Protein AF-A0A661B0S5-F1 (afdb_monomer)

Sequence (336 aa):
MRTTICVLIIAVATACLADTTFVSGAVSGVWDTSGSPYILIDNTTIPDGETLVIGPGVDIIFECAFCDFSAIGPLIINGDSVFSVSIRGSGYTAHHELNGYVEGDYCIFENLWMYFGGEIKNSLFRNMIFIQSLGGIIKESQVINDSSHSITLASGRFVNCLINLKSESSLICGSEVGGNIYLVNSTIIIPSGTTSGAMYMGGFFYTAYYFNSIFIGEAETDLEEVGFYYSLVYGTPVSLSAIFVDTIQGLPSFLEPDSSDYRLSDSSIAIGAGTTSCFMEIMRPGGSASAPSIDILGNPRPNPPGSMPDLGCYENPRAYPAAIGETPASRPSSIT

Solvent-accessible surface area (backbone atoms only — not comparable to full-atom values): 16404 Å² total; per-residue (Å²): 137,86,85,83,82,82,81,82,81,79,81,79,78,79,78,75,74,50,38,74,32,79,40,57,44,78,52,62,52,76,49,41,51,65,44,21,45,32,32,31,60,40,48,29,31,22,46,72,94,38,44,32,37,35,35,47,53,22,41,35,36,42,74,36,73,63,34,42,41,35,18,70,9,48,32,40,37,43,25,40,100,87,32,42,22,35,42,34,35,84,34,87,89,39,60,30,35,43,36,37,34,40,33,33,30,20,32,36,40,30,20,29,36,35,38,29,40,29,49,35,29,60,24,39,36,34,45,38,47,32,39,29,32,68,80,14,38,43,27,32,23,36,40,40,31,72,41,70,61,49,30,33,44,23,18,29,37,36,32,18,19,42,37,39,43,74,34,53,27,32,46,31,38,36,39,102,89,35,46,48,33,38,35,34,26,15,28,40,40,37,51,68,72,23,50,83,65,25,22,48,29,24,46,106,80,20,40,33,38,32,32,20,14,31,39,36,35,56,22,53,30,44,34,33,48,28,38,35,33,32,19,34,39,27,56,61,74,57,54,95,54,56,43,78,39,78,54,46,80,49,75,49,50,48,66,40,60,95,77,71,36,72,45,64,29,68,61,9,70,31,37,30,57,19,53,67,58,49,73,42,49,91,90,33,73,93,34,69,54,62,60,61,63,42,27,42,85,66,47,59,44,31,26,40,81,88,43,38,27,34,32,15,20,48,62,49,80,46,52,50,47,47,62,96,82,68,75,78,76,81,73,81,77,81,83,130

Structure (mmCIF, N/CA/C/O backbone):
data_AF-A0A661B0S5-F1
#
_entry.id   AF-A0A661B0S5-F1
#
loop_
_atom_site.group_PDB
_atom_site.id
_atom_site.type_symbol
_atom_site.label_atom_id
_atom_site.label_alt_id
_atom_site.label_comp_id
_atom_site.label_asym_id
_atom_site.label_entity_id
_atom_site.label_seq_id
_atom_site.pdbx_PDB_ins_code
_atom_site.Cartn_x
_atom_site.Cartn_y
_atom_site.Cartn_z
_atom_site.occupancy
_atom_site.B_iso_or_equiv
_atom_site.auth_seq_id
_atom_site.auth_comp_id
_atom_site.auth_asym_id
_atom_site.auth_atom_id
_atom_site.pdbx_PDB_model_num
ATOM 1 N N . MET A 1 1 ? -52.013 -47.270 -5.348 1.00 42.44 1 MET A N 1
ATOM 2 C CA . MET A 1 1 ? -51.598 -45.851 -5.337 1.00 42.44 1 MET A CA 1
ATOM 3 C C . MET A 1 1 ? -50.614 -45.674 -4.194 1.00 42.44 1 MET A C 1
ATOM 5 O O . MET A 1 1 ? -50.988 -45.949 -3.064 1.00 42.44 1 MET A O 1
ATOM 9 N N . ARG A 1 2 ? -49.348 -45.352 -4.480 1.00 39.22 2 ARG A N 1
ATOM 10 C CA . ARG A 1 2 ? -48.348 -45.013 -3.456 1.00 39.22 2 ARG A CA 1
ATOM 11 C C . ARG A 1 2 ? -48.293 -43.491 -3.368 1.00 39.22 2 ARG A C 1
ATOM 13 O O . ARG A 1 2 ? -47.964 -42.847 -4.356 1.00 39.22 2 ARG A O 1
ATOM 20 N N . THR A 1 3 ? -48.677 -42.946 -2.223 1.00 43.19 3 THR A N 1
ATOM 21 C CA . THR A 1 3 ? -48.682 -41.507 -1.954 1.00 43.19 3 THR A CA 1
ATOM 22 C C . THR A 1 3 ? -47.300 -41.121 -1.435 1.00 43.19 3 THR A C 1
ATOM 24 O O . THR A 1 3 ? -46.924 -41.505 -0.330 1.00 43.19 3 THR A O 1
ATOM 27 N N . THR A 1 4 ? -46.516 -40.421 -2.249 1.00 49.31 4 THR A N 1
ATOM 28 C CA . THR A 1 4 ? -45.220 -39.869 -1.839 1.00 49.31 4 THR A CA 1
ATOM 29 C C . THR A 1 4 ? -45.470 -38.569 -1.080 1.00 49.31 4 THR A C 1
ATOM 31 O O . THR A 1 4 ? -46.027 -37.630 -1.643 1.00 49.31 4 THR A O 1
ATOM 34 N N . ILE A 1 5 ? -45.089 -38.517 0.197 1.00 50.84 5 ILE A N 1
ATOM 35 C CA . ILE A 1 5 ? -45.115 -37.293 1.006 1.00 50.84 5 ILE A CA 1
ATOM 36 C C . ILE A 1 5 ? -43.757 -36.609 0.838 1.00 50.84 5 ILE A C 1
ATOM 38 O O . ILE A 1 5 ? -42.738 -37.134 1.281 1.00 50.84 5 ILE A O 1
ATOM 42 N N . CYS A 1 6 ? -43.741 -35.451 0.181 1.00 44.19 6 CYS A N 1
ATOM 43 C CA . CYS A 1 6 ? -42.576 -34.573 0.136 1.00 44.19 6 CYS A CA 1
ATOM 44 C C . CYS A 1 6 ? -42.569 -33.697 1.393 1.00 44.19 6 CYS A C 1
ATOM 46 O O . CYS A 1 6 ? -43.453 -32.863 1.576 1.00 44.19 6 CYS A O 1
ATOM 48 N N . VAL A 1 7 ? -41.577 -33.895 2.261 1.00 47.22 7 VAL A N 1
ATOM 49 C CA . VAL A 1 7 ? -41.317 -33.017 3.408 1.00 47.22 7 VAL A CA 1
ATOM 50 C C . VAL A 1 7 ? -40.480 -31.841 2.914 1.00 47.22 7 VAL A C 1
ATOM 52 O O . VAL A 1 7 ? -39.341 -32.020 2.488 1.00 47.22 7 VAL A O 1
ATOM 55 N N . LEU A 1 8 ? -41.061 -30.643 2.943 1.00 47.59 8 LEU A N 1
ATOM 56 C CA . LEU A 1 8 ? -40.361 -29.396 2.656 1.00 47.59 8 LEU A CA 1
ATOM 57 C C . LEU A 1 8 ? -39.611 -28.961 3.925 1.00 47.59 8 LEU A C 1
ATOM 59 O O . LEU A 1 8 ? -40.237 -28.584 4.914 1.00 47.59 8 LEU A O 1
ATOM 63 N N . ILE A 1 9 ? -38.281 -29.042 3.912 1.00 52.53 9 ILE A N 1
ATOM 64 C CA . ILE A 1 9 ? -37.432 -28.507 4.983 1.00 52.53 9 ILE A CA 1
ATOM 65 C C . ILE A 1 9 ? -37.244 -27.014 4.703 1.00 52.53 9 ILE A C 1
ATOM 67 O O . ILE A 1 9 ? -36.514 -26.635 3.792 1.00 52.53 9 ILE A O 1
ATOM 71 N N . ILE A 1 10 ? -37.933 -26.167 5.466 1.00 53.06 10 ILE A N 1
ATOM 72 C CA . ILE A 1 10 ? -37.697 -24.721 5.465 1.00 53.06 10 ILE A CA 1
ATOM 73 C C . ILE A 1 10 ? -36.488 -24.471 6.369 1.00 53.06 10 ILE A C 1
ATOM 75 O O . ILE A 1 10 ? -36.592 -24.563 7.591 1.00 53.06 10 ILE A O 1
ATOM 79 N N . ALA A 1 11 ? -35.332 -24.191 5.767 1.00 52.38 11 ALA A N 1
ATOM 80 C CA . ALA A 1 11 ? -34.178 -23.670 6.486 1.00 52.38 11 ALA A CA 1
ATOM 81 C C . ALA A 1 11 ? -34.472 -22.213 6.868 1.00 52.38 11 ALA A C 1
ATOM 83 O O . ALA A 1 11 ? -34.449 -21.320 6.022 1.00 52.38 11 ALA A O 1
ATOM 84 N N . VAL A 1 12 ? -34.801 -21.974 8.136 1.00 48.38 12 VAL A N 1
ATOM 85 C CA . VAL A 1 12 ? -34.872 -20.617 8.684 1.00 48.38 12 VAL A CA 1
ATOM 86 C C . VAL A 1 12 ? -33.435 -20.175 8.936 1.00 48.38 12 VAL A C 1
ATOM 88 O O . VAL A 1 12 ? -32.829 -20.565 9.930 1.00 48.38 12 VAL A O 1
ATOM 91 N N . ALA A 1 13 ? -32.869 -19.403 8.009 1.00 51.12 13 ALA A N 1
ATOM 92 C CA . ALA A 1 13 ? -31.642 -18.668 8.269 1.00 51.12 13 ALA A CA 1
ATOM 93 C C . ALA A 1 13 ? -31.963 -17.601 9.324 1.00 51.12 13 ALA A C 1
ATOM 95 O O . ALA A 1 13 ? -32.651 -16.621 9.041 1.00 51.12 13 ALA A O 1
ATOM 96 N N . THR A 1 14 ? -31.520 -17.811 10.561 1.00 48.25 14 THR A N 1
ATOM 97 C CA . THR A 1 14 ? -31.471 -16.743 11.557 1.00 48.25 14 THR A CA 1
ATOM 98 C C . THR A 1 14 ? -30.454 -15.722 11.071 1.00 48.25 14 THR A C 1
ATOM 100 O O . THR A 1 14 ? -29.251 -15.953 11.170 1.00 48.25 14 THR A O 1
ATOM 103 N N . ALA A 1 15 ? -30.932 -14.611 10.516 1.00 50.03 15 ALA A N 1
ATOM 104 C CA . ALA A 1 15 ? -30.115 -13.418 10.388 1.00 50.03 15 ALA A CA 1
ATOM 105 C C . ALA A 1 15 ? -29.771 -12.962 11.813 1.00 50.03 15 ALA A C 1
ATOM 107 O O . ALA A 1 15 ? -30.623 -12.439 12.529 1.00 50.03 15 ALA A O 1
ATOM 108 N N . CYS A 1 16 ? -28.546 -13.253 12.249 1.00 49.50 16 CYS A N 1
ATOM 109 C CA . CYS A 1 16 ? -27.931 -12.554 13.365 1.00 49.50 16 CYS A CA 1
ATOM 110 C C . CYS A 1 16 ? -27.843 -11.086 12.936 1.00 49.50 16 CYS A C 1
ATOM 112 O O . CYS A 1 16 ? -27.155 -10.774 11.966 1.00 49.50 16 CYS A O 1
ATOM 114 N N . LEU A 1 17 ? -28.609 -10.205 13.578 1.00 52.78 17 LEU A N 1
ATOM 115 C CA . LEU A 1 17 ? -28.326 -8.780 13.493 1.00 52.78 17 LEU A CA 1
ATOM 116 C C . LEU A 1 17 ? -27.024 -8.592 14.269 1.00 52.78 17 LEU A C 1
ATOM 118 O O . LEU A 1 17 ? -26.995 -8.899 15.458 1.00 52.78 17 LEU A O 1
ATOM 122 N N . ALA A 1 18 ? -25.957 -8.195 13.581 1.00 58.03 18 ALA A N 1
ATOM 123 C CA . ALA A 1 18 ? -24.707 -7.846 14.235 1.00 58.03 18 ALA A CA 1
ATOM 124 C C . ALA A 1 18 ? -24.997 -6.718 15.245 1.00 58.03 18 ALA A C 1
ATOM 126 O O . ALA A 1 18 ? -25.688 -5.752 14.896 1.00 58.03 18 ALA A O 1
ATOM 127 N N . ASP A 1 19 ? -24.610 -6.904 16.510 1.00 72.12 19 ASP A N 1
ATOM 128 C CA . ASP A 1 19 ? -24.912 -5.935 17.563 1.00 72.12 19 ASP A CA 1
ATOM 129 C C . ASP A 1 19 ? -23.898 -4.795 17.491 1.00 72.12 19 ASP A C 1
ATOM 131 O O . ASP A 1 19 ? -22.699 -5.019 17.330 1.00 72.12 19 ASP A O 1
ATOM 135 N N . THR A 1 20 ? -24.378 -3.558 17.583 1.00 84.94 20 THR A N 1
ATOM 136 C CA . THR A 1 20 ? -23.496 -2.388 17.540 1.00 84.94 20 THR A CA 1
ATOM 137 C C . THR A 1 20 ? -22.816 -2.238 18.892 1.00 84.94 20 THR A C 1
ATOM 139 O O . THR A 1 20 ? -23.489 -2.030 19.903 1.00 84.94 20 THR A O 1
ATOM 142 N N . THR A 1 21 ? -21.485 -2.289 18.921 1.00 94.56 21 THR A N 1
ATOM 143 C CA . THR A 1 21 ? -20.724 -2.145 20.166 1.00 94.56 21 THR A CA 1
ATOM 144 C C . THR A 1 21 ? -20.125 -0.751 20.255 1.00 94.56 21 THR A C 1
ATOM 146 O O . THR A 1 21 ? -19.222 -0.419 19.498 1.00 94.56 21 THR A O 1
ATOM 149 N N . PHE A 1 22 ? -20.573 0.067 21.206 1.00 95.69 22 PHE A N 1
ATOM 150 C CA . PHE A 1 22 ? -19.919 1.345 21.504 1.00 95.69 22 PHE A CA 1
ATOM 151 C C . PHE A 1 22 ? -18.696 1.121 22.399 1.00 95.69 22 PHE A C 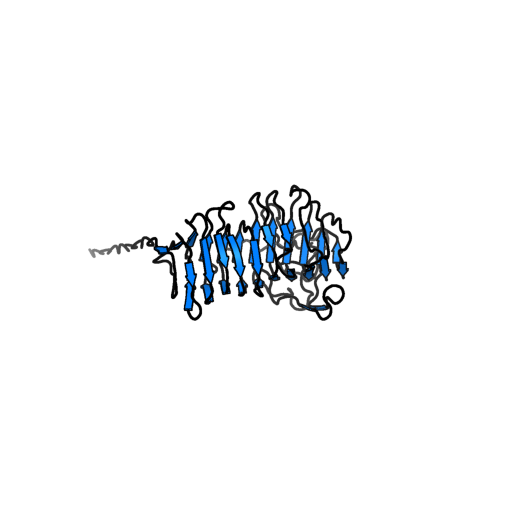1
ATOM 153 O O . PHE A 1 22 ? -18.792 0.440 23.421 1.00 95.69 22 PHE A O 1
ATOM 160 N N . VAL A 1 23 ? -17.557 1.698 22.022 1.00 96.69 23 VAL A N 1
ATOM 161 C CA . VAL A 1 23 ? -16.251 1.432 22.633 1.00 96.69 23 VAL A CA 1
ATOM 162 C C . VAL A 1 23 ? -15.577 2.730 23.074 1.00 96.69 23 VAL A C 1
ATOM 164 O O . VAL A 1 23 ? -15.541 3.723 22.344 1.00 96.69 23 VAL A O 1
ATOM 167 N N . SER A 1 24 ? -15.020 2.695 24.281 1.00 96.62 24 SER A N 1
ATOM 168 C CA . SER A 1 24 ? -14.080 3.677 24.816 1.00 96.62 24 SER A CA 1
ATOM 169 C C . SER A 1 24 ? -13.252 3.056 25.944 1.00 96.62 24 SER A C 1
ATOM 171 O O . SER A 1 24 ? -13.632 2.042 26.534 1.00 96.62 24 SER A O 1
ATOM 173 N N . GLY A 1 25 ? -12.121 3.677 26.274 1.00 97.88 25 GLY A N 1
ATOM 174 C CA . GLY A 1 25 ? -11.240 3.249 27.355 1.00 97.88 25 GLY A CA 1
ATOM 175 C C . GLY A 1 25 ? -10.372 2.039 27.004 1.00 97.88 25 GLY A C 1
ATOM 176 O O . GLY A 1 25 ? -9.990 1.827 25.855 1.00 97.88 25 GLY A O 1
ATOM 177 N N . ALA A 1 26 ? -9.996 1.271 28.027 1.00 98.31 26 ALA A N 1
ATOM 178 C CA . ALA A 1 26 ? -9.111 0.122 27.868 1.00 98.31 26 ALA A CA 1
ATOM 179 C C . ALA A 1 26 ? -9.843 -1.078 27.243 1.00 98.31 26 ALA A C 1
ATOM 181 O O . ALA A 1 26 ? -10.908 -1.467 27.725 1.00 98.31 26 ALA A O 1
ATOM 182 N N . VAL A 1 27 ? -9.246 -1.692 26.221 1.00 98.56 27 VAL A N 1
ATOM 183 C CA . VAL A 1 27 ? -9.789 -2.861 25.513 1.00 98.56 27 VAL A CA 1
ATOM 184 C C . VAL A 1 27 ? -8.726 -3.938 25.315 1.00 98.56 27 VAL A C 1
ATOM 186 O O . VAL A 1 27 ? -7.540 -3.642 25.182 1.00 98.56 27 VAL A O 1
ATOM 189 N N . SER A 1 28 ? -9.154 -5.197 25.281 1.00 98.62 28 SER A N 1
ATOM 190 C CA . SER A 1 28 ? -8.326 -6.349 24.915 1.00 98.62 28 SER A CA 1
ATOM 191 C C . SER A 1 28 ? -9.211 -7.537 24.525 1.00 98.62 28 SER A C 1
ATOM 193 O O . SER A 1 28 ? -10.441 -7.460 24.594 1.00 98.62 28 SER A O 1
ATOM 195 N N . GLY A 1 29 ? -8.600 -8.639 24.095 1.00 98.06 29 GLY A N 1
ATOM 196 C CA . GLY A 1 29 ? -9.301 -9.871 23.745 1.00 98.06 29 GLY A CA 1
ATOM 197 C C . GLY A 1 29 ? -9.561 -9.998 22.248 1.00 98.06 29 GLY A C 1
ATOM 198 O O . GLY A 1 29 ? -8.661 -9.777 21.442 1.00 98.06 29 GLY A O 1
ATOM 199 N N . VAL A 1 30 ? -10.770 -10.424 21.879 1.00 98.38 30 VAL A N 1
ATOM 200 C CA . VAL A 1 30 ? -11.145 -10.700 20.487 1.00 98.38 30 VAL A CA 1
ATOM 201 C C . VAL A 1 30 ? -12.349 -9.858 20.100 1.00 98.38 30 VAL A C 1
ATOM 203 O O . VAL A 1 30 ? -13.352 -9.851 20.813 1.00 98.38 30 VAL A O 1
ATOM 206 N N . TRP A 1 31 ? -12.246 -9.182 18.962 1.00 98.31 31 TRP A N 1
ATOM 207 C CA . TRP A 1 31 ? -13.364 -8.544 18.280 1.00 98.31 31 TRP A CA 1
ATOM 208 C C . TRP A 1 31 ? -13.749 -9.367 17.056 1.00 98.31 31 TRP A C 1
ATOM 210 O O . TRP A 1 31 ? -12.900 -9.708 16.231 1.00 98.31 31 TRP A O 1
ATOM 220 N N . ASP A 1 32 ? -15.030 -9.701 16.953 1.00 96.88 32 ASP A N 1
ATOM 221 C CA . ASP A 1 32 ? -15.585 -10.520 15.881 1.00 96.88 32 ASP A CA 1
ATOM 222 C C . ASP A 1 32 ? -16.885 -9.910 15.339 1.00 96.88 32 ASP A C 1
ATOM 224 O O . ASP A 1 32 ? -17.362 -8.867 15.790 1.00 96.88 32 ASP A O 1
ATOM 228 N N . THR A 1 33 ? -17.473 -10.554 14.334 1.00 96.00 33 THR A N 1
ATOM 229 C CA . THR A 1 33 ? -18.672 -10.042 13.662 1.00 96.00 33 THR A CA 1
ATOM 230 C C . THR A 1 33 ? -19.903 -9.961 14.567 1.00 96.00 33 THR A C 1
ATOM 232 O O . THR A 1 33 ? -20.887 -9.350 14.168 1.00 96.00 33 THR A O 1
ATOM 235 N N . SER A 1 34 ? -19.906 -10.582 15.755 1.00 94.62 34 SER A N 1
ATOM 236 C CA . SER A 1 34 ? -21.055 -10.512 16.667 1.00 94.62 34 SER A CA 1
ATOM 237 C C . SER A 1 34 ? -21.210 -9.138 17.319 1.00 94.62 34 SER A C 1
ATOM 239 O O . SER A 1 34 ? -22.342 -8.728 17.569 1.00 94.62 34 SER A O 1
ATOM 241 N N . GLY A 1 35 ? -20.097 -8.427 17.539 1.00 94.19 35 GLY A N 1
ATOM 242 C CA . GLY A 1 35 ? -20.072 -7.068 18.088 1.00 94.19 35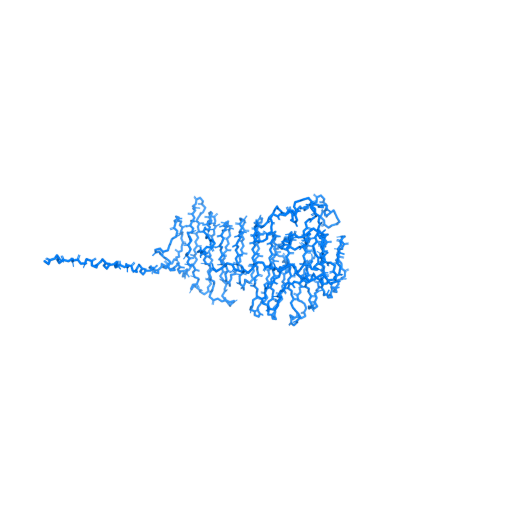 GLY A CA 1
ATOM 243 C C . GLY A 1 35 ? -19.827 -5.976 17.045 1.00 94.19 35 GLY A C 1
ATOM 244 O O . GLY A 1 35 ? -19.643 -4.817 17.414 1.00 94.19 35 GLY A O 1
ATOM 245 N N . SER A 1 36 ? -19.773 -6.342 15.763 1.00 95.44 36 SER A N 1
ATOM 246 C CA . SER A 1 36 ? -19.536 -5.402 14.673 1.00 95.44 36 SER A CA 1
ATOM 247 C C . SER A 1 36 ? -20.842 -4.699 14.250 1.00 95.44 36 SER A C 1
ATOM 249 O O . SER A 1 36 ? -21.876 -5.353 14.159 1.00 95.44 36 SER A O 1
ATOM 251 N N . PRO A 1 37 ? -20.830 -3.394 13.932 1.00 96.56 37 PRO A N 1
ATOM 252 C CA . PRO A 1 37 ? -19.674 -2.508 13.975 1.00 96.56 37 PRO A CA 1
ATOM 253 C C . PRO A 1 37 ? -19.275 -2.132 15.408 1.00 96.56 37 PRO A C 1
ATOM 255 O O . PRO A 1 37 ? -20.125 -1.905 16.272 1.00 96.56 37 PRO A O 1
ATOM 258 N N . TYR A 1 38 ? -17.964 -2.013 15.627 1.00 97.31 38 TYR A N 1
ATOM 259 C CA . TYR A 1 38 ? -17.401 -1.419 16.837 1.00 97.31 38 TYR A CA 1
ATOM 260 C C . TYR A 1 38 ? -17.266 0.090 16.622 1.00 97.31 38 TYR A C 1
ATOM 262 O O . TYR A 1 38 ? -16.487 0.547 15.787 1.00 97.31 38 TYR A O 1
ATOM 270 N N . ILE A 1 39 ? -18.041 0.868 17.365 1.00 95.81 39 ILE A N 1
ATOM 271 C CA . ILE A 1 39 ? -18.126 2.320 17.246 1.00 95.81 39 ILE A CA 1
ATOM 272 C C . ILE A 1 39 ? -17.264 2.965 18.330 1.00 95.81 39 ILE A C 1
ATOM 274 O O . ILE A 1 39 ? -17.626 2.940 19.508 1.00 95.81 39 ILE A O 1
ATOM 278 N N . LEU A 1 40 ? -16.133 3.559 17.950 1.00 96.12 40 LEU A N 1
ATOM 279 C CA . LEU A 1 40 ? -15.282 4.306 18.875 1.00 96.12 40 LEU A CA 1
ATOM 280 C C . LEU A 1 40 ? -15.909 5.677 19.153 1.00 96.12 40 LEU A C 1
ATOM 282 O O . LEU A 1 40 ? -16.014 6.518 18.256 1.00 96.12 40 LEU A O 1
ATOM 286 N N . ILE A 1 41 ? -16.326 5.898 20.399 1.00 94.50 41 ILE A N 1
ATOM 287 C CA . ILE A 1 41 ? -16.990 7.139 20.841 1.00 94.50 41 ILE A CA 1
ATOM 288 C C . ILE A 1 41 ? -16.077 8.055 21.664 1.00 94.50 41 ILE A C 1
ATOM 290 O O . ILE A 1 41 ? -16.415 9.216 21.886 1.00 94.50 41 ILE A O 1
ATOM 294 N N . ASP A 1 42 ? -14.930 7.544 22.106 1.00 94.75 42 ASP A N 1
ATOM 295 C CA . ASP A 1 42 ? -13.877 8.267 22.821 1.00 94.75 42 ASP A CA 1
ATOM 296 C C . ASP A 1 42 ? -12.554 7.489 22.664 1.00 94.75 42 ASP A C 1
ATOM 298 O O . ASP A 1 42 ? -12.519 6.413 22.056 1.00 94.75 42 ASP A O 1
ATOM 302 N N . ASN A 1 43 ? -11.471 8.015 23.231 1.00 96.31 43 ASN A N 1
ATOM 303 C CA . ASN A 1 43 ? -10.154 7.390 23.232 1.00 96.31 43 ASN A CA 1
ATOM 304 C C . ASN A 1 43 ? -10.230 5.925 23.659 1.00 96.31 43 ASN A C 1
ATOM 306 O O . ASN A 1 43 ? -10.814 5.585 24.691 1.00 96.31 43 ASN A O 1
ATOM 310 N N . THR A 1 44 ? -9.604 5.068 22.862 1.00 98.00 44 THR A N 1
ATOM 311 C CA . THR A 1 44 ? -9.565 3.624 23.060 1.00 98.00 44 THR A CA 1
ATOM 312 C C . THR A 1 44 ? -8.113 3.180 23.108 1.00 98.00 44 THR A C 1
ATOM 314 O O . THR A 1 44 ? -7.289 3.601 22.302 1.00 98.00 44 THR A O 1
ATOM 317 N N . THR A 1 45 ? -7.758 2.345 24.077 1.00 98.56 45 THR A N 1
ATOM 318 C CA . THR A 1 45 ? -6.367 1.937 24.282 1.00 98.56 45 THR A CA 1
ATOM 319 C C . THR A 1 45 ? -6.286 0.444 24.519 1.00 98.56 45 THR A C 1
ATOM 321 O O . THR A 1 45 ? -7.019 -0.091 25.343 1.00 98.56 45 THR A O 1
ATOM 324 N N . ILE A 1 46 ? -5.357 -0.217 23.839 1.00 98.69 46 ILE A N 1
ATOM 325 C CA . ILE A 1 46 ? -4.904 -1.564 24.174 1.00 98.69 46 ILE A CA 1
ATOM 326 C C . ILE A 1 46 ? -3.723 -1.374 25.127 1.00 98.69 46 ILE A C 1
ATOM 328 O O . ILE A 1 46 ? -2.686 -0.872 24.683 1.00 98.69 46 ILE A O 1
ATOM 332 N N . PRO A 1 47 ? -3.867 -1.667 26.432 1.00 98.56 47 PRO A N 1
ATOM 333 C CA . PRO A 1 47 ? -2.805 -1.421 27.404 1.00 98.56 47 PRO A CA 1
ATOM 334 C C . PRO A 1 47 ? -1.545 -2.247 27.127 1.00 98.56 47 PRO A C 1
ATOM 336 O O . PRO A 1 47 ? -1.598 -3.283 26.468 1.00 98.56 47 PRO A O 1
ATOM 339 N N . ASP A 1 48 ? -0.412 -1.818 27.685 1.00 97.94 48 ASP A N 1
ATOM 340 C CA . ASP A 1 48 ? 0.811 -2.628 27.673 1.00 97.94 48 ASP A CA 1
ATOM 341 C C . ASP A 1 48 ? 0.567 -4.005 28.321 1.00 97.94 48 ASP A C 1
ATOM 343 O O . ASP A 1 48 ? -0.127 -4.116 29.334 1.00 97.94 48 ASP A O 1
ATOM 347 N N . GLY A 1 49 ? 1.129 -5.055 27.725 1.00 97.12 49 GLY A N 1
ATOM 348 C CA . GLY A 1 49 ? 0.922 -6.448 28.132 1.00 97.12 49 GLY A CA 1
ATOM 349 C C . GLY A 1 49 ? -0.419 -7.071 27.720 1.00 97.12 49 GLY A C 1
ATOM 350 O O . GLY A 1 49 ? -0.567 -8.288 27.835 1.00 97.12 49 GLY A O 1
ATOM 351 N N . GLU A 1 50 ? -1.365 -6.285 27.206 1.00 98.62 50 GLU A N 1
ATOM 352 C CA . GLU A 1 50 ? -2.627 -6.775 26.650 1.00 98.62 50 GLU A CA 1
ATOM 353 C C . GLU A 1 50 ? -2.538 -6.923 25.128 1.00 98.62 50 GLU A C 1
ATOM 355 O O . GLU A 1 50 ? -1.655 -6.377 24.471 1.00 98.62 50 GLU A O 1
ATOM 360 N N . THR A 1 51 ? -3.452 -7.686 24.537 1.00 98.62 51 THR A N 1
ATOM 361 C CA . THR A 1 51 ? -3.540 -7.850 23.080 1.00 98.62 51 THR A CA 1
ATOM 362 C C . THR A 1 51 ? -4.989 -7.769 22.647 1.00 98.62 51 THR A C 1
ATOM 364 O O . THR A 1 51 ? -5.868 -8.324 23.310 1.00 98.62 51 THR A O 1
ATOM 367 N N . LEU A 1 52 ? -5.227 -7.111 21.516 1.00 98.88 52 LEU A N 1
ATOM 368 C CA . LEU A 1 52 ? -6.508 -7.142 20.829 1.00 98.88 52 LEU A CA 1
ATOM 369 C C . LEU A 1 52 ? -6.341 -7.816 19.469 1.00 98.88 52 LEU A C 1
ATOM 371 O O . LEU A 1 52 ? -5.498 -7.421 18.665 1.00 98.88 52 LEU A O 1
ATOM 375 N N . VAL A 1 53 ? -7.166 -8.827 19.218 1.00 98.81 53 VAL A N 1
ATOM 376 C CA . VAL A 1 53 ? -7.237 -9.542 17.945 1.00 98.81 53 VAL A CA 1
ATOM 377 C C . VAL A 1 53 ? -8.565 -9.226 17.275 1.00 98.81 53 VAL A C 1
ATOM 379 O O . VAL A 1 53 ? -9.619 -9.446 17.867 1.00 98.81 53 VAL A O 1
ATOM 382 N N . ILE A 1 54 ? -8.531 -8.749 16.037 1.00 98.75 54 ILE A N 1
ATOM 383 C CA . ILE A 1 54 ? -9.733 -8.465 15.249 1.00 98.75 54 ILE A CA 1
ATOM 384 C C . ILE A 1 54 ? -9.861 -9.518 14.148 1.00 98.75 54 ILE A C 1
ATOM 386 O O . ILE A 1 54 ? -8.906 -9.759 13.409 1.00 98.75 54 ILE A O 1
ATOM 390 N N . GLY A 1 55 ? -11.020 -10.173 14.075 1.00 98.25 55 GLY A N 1
ATOM 391 C CA . GLY A 1 55 ? -11.310 -11.220 13.093 1.00 98.25 55 GLY A CA 1
ATOM 392 C C . GLY A 1 55 ? -11.885 -10.699 11.767 1.00 98.25 55 GLY A C 1
ATOM 393 O O . GLY A 1 55 ? -12.283 -9.537 11.692 1.00 98.25 55 GLY A O 1
ATOM 394 N N . PRO A 1 56 ? -11.981 -11.561 10.735 1.00 98.19 56 PRO A N 1
ATOM 395 C CA . PRO A 1 56 ? -12.426 -11.172 9.398 1.00 98.19 56 PRO A CA 1
ATOM 396 C C . PRO A 1 56 ? -13.831 -10.565 9.381 1.00 98.19 56 PRO A C 1
ATOM 398 O O . PRO A 1 56 ? -14.718 -11.004 10.115 1.00 98.19 56 PRO A O 1
ATOM 401 N N . GLY A 1 57 ? -14.048 -9.582 8.503 1.00 97.25 57 GLY A N 1
ATOM 402 C CA . GLY A 1 57 ? -15.360 -8.959 8.289 1.00 97.25 57 GLY A CA 1
ATOM 403 C C . GLY A 1 57 ? -15.816 -8.000 9.391 1.00 97.25 57 GLY A C 1
ATOM 404 O O . GLY A 1 57 ? -16.977 -7.599 9.393 1.00 97.25 57 GLY A O 1
ATOM 405 N N . VAL A 1 58 ? -14.939 -7.642 10.331 1.00 98.25 58 VAL A N 1
ATOM 406 C CA . VAL A 1 58 ? -15.232 -6.641 11.362 1.00 98.25 58 VAL A CA 1
ATOM 407 C C . VAL A 1 58 ? -15.073 -5.225 10.801 1.00 98.25 58 VAL A C 1
ATOM 409 O O . VAL A 1 58 ? -14.037 -4.883 10.234 1.00 98.25 58 VAL A O 1
ATOM 412 N N . ASP A 1 59 ? -16.078 -4.382 11.023 1.00 97.81 59 ASP A N 1
ATOM 413 C CA . ASP A 1 59 ? -15.999 -2.929 10.858 1.00 97.81 59 ASP A CA 1
ATOM 414 C C . ASP A 1 59 ? -15.746 -2.226 12.207 1.00 97.81 59 ASP A C 1
ATOM 416 O O . ASP A 1 59 ? -16.408 -2.514 13.212 1.00 97.81 59 ASP A O 1
ATOM 420 N N . ILE A 1 60 ? -14.810 -1.273 12.205 1.00 97.62 60 ILE A N 1
ATOM 421 C CA . ILE A 1 60 ? -14.513 -0.326 13.285 1.00 97.62 60 ILE A CA 1
ATOM 422 C C . ILE A 1 60 ? -14.689 1.088 12.736 1.00 97.62 60 ILE A C 1
ATOM 424 O O . ILE A 1 60 ? -14.103 1.446 11.711 1.00 97.62 60 ILE A O 1
ATOM 428 N N . ILE A 1 61 ? -15.490 1.898 13.420 1.00 95.56 61 ILE A N 1
ATOM 429 C CA . ILE A 1 61 ? -15.883 3.229 12.953 1.00 95.56 61 ILE A CA 1
ATOM 430 C C . ILE A 1 61 ? -15.629 4.242 14.063 1.00 95.56 61 ILE A C 1
ATOM 432 O O . ILE A 1 61 ? -16.095 4.068 15.186 1.00 95.56 61 ILE A O 1
ATOM 436 N N . PHE A 1 62 ? -14.917 5.319 13.748 1.00 95.50 62 PHE A N 1
ATOM 437 C CA . PHE A 1 62 ? -14.765 6.448 14.659 1.00 95.50 62 PHE A CA 1
ATOM 438 C C . PHE A 1 62 ? -15.986 7.376 14.549 1.00 95.50 62 PHE A C 1
ATOM 440 O O . PHE A 1 62 ? -16.187 8.025 13.522 1.00 95.50 62 PHE A O 1
ATOM 447 N N . GLU A 1 63 ? -16.776 7.486 15.620 1.00 92.00 63 GLU A N 1
ATOM 448 C CA . GLU A 1 63 ? -17.885 8.456 15.744 1.00 92.00 63 GLU A CA 1
ATOM 449 C C . GLU A 1 63 ? -17.590 9.582 16.755 1.00 92.00 63 GLU A C 1
ATOM 451 O O . GLU A 1 63 ? -18.427 10.445 17.024 1.00 92.00 63 GLU A O 1
ATOM 456 N N . CYS A 1 64 ? -16.373 9.623 17.290 1.00 85.12 64 CYS A N 1
ATOM 457 C CA . CYS A 1 64 ? -15.850 10.744 18.062 1.00 85.12 64 CYS A CA 1
ATOM 458 C C . CYS A 1 64 ? -15.451 11.920 17.141 1.00 85.12 64 CYS A C 1
ATOM 460 O O . CYS A 1 64 ? -15.118 11.729 15.972 1.00 85.12 64 CYS A O 1
ATOM 462 N N . ALA A 1 65 ? -15.430 13.156 17.652 1.00 80.38 65 ALA A N 1
ATOM 463 C CA . ALA A 1 65 ? -14.917 14.301 16.882 1.00 80.38 65 ALA A CA 1
ATOM 464 C C . ALA A 1 65 ? -13.382 14.267 16.741 1.00 80.38 65 ALA A C 1
ATOM 466 O O . ALA A 1 65 ? -12.841 14.615 15.695 1.00 80.38 65 ALA A O 1
ATOM 467 N N . PHE A 1 66 ? -12.708 13.848 17.814 1.00 86.50 66 PHE A N 1
ATOM 468 C CA . PHE A 1 66 ? -11.264 13.680 17.942 1.00 86.50 66 PHE A CA 1
ATOM 469 C C . PHE A 1 66 ? -11.055 12.534 18.928 1.00 86.50 66 PHE A C 1
ATOM 471 O O . PHE A 1 66 ? -11.502 12.655 20.070 1.00 86.50 66 PHE A O 1
ATOM 478 N N . CYS A 1 67 ? -10.447 11.433 18.499 1.00 89.69 67 CYS A N 1
ATOM 479 C CA . CYS A 1 67 ? -10.020 10.391 19.423 1.00 89.69 67 CYS A CA 1
ATOM 480 C C . CYS A 1 67 ? -8.956 9.487 18.814 1.00 89.69 67 CYS A C 1
ATOM 482 O O . CYS A 1 67 ? -8.846 9.347 17.591 1.00 89.69 67 CYS A O 1
ATOM 484 N N . ASP A 1 68 ? -8.219 8.855 19.718 1.00 94.75 68 ASP A N 1
ATOM 485 C CA . ASP A 1 68 ? -7.110 7.973 19.405 1.00 94.75 68 ASP A CA 1
ATOM 486 C C . ASP A 1 68 ? -7.504 6.520 19.668 1.00 94.75 68 ASP A C 1
ATOM 488 O O . ASP A 1 68 ? -8.137 6.194 20.679 1.00 94.75 68 ASP A O 1
ATOM 492 N N . PHE A 1 69 ? -7.074 5.634 18.776 1.00 97.50 69 PHE A N 1
ATOM 493 C CA . PHE A 1 69 ? -7.018 4.202 19.005 1.00 97.50 69 PHE A CA 1
ATOM 494 C C . PHE A 1 69 ? -5.554 3.788 19.184 1.00 97.50 69 PHE A C 1
ATOM 496 O O . PHE A 1 69 ? -4.812 3.586 18.222 1.00 97.50 69 PHE A O 1
ATOM 503 N N . SER A 1 70 ? -5.136 3.693 20.444 1.00 98.00 70 SER A N 1
ATOM 504 C CA . SER A 1 70 ? -3.743 3.472 20.830 1.00 98.00 70 SER A CA 1
ATOM 505 C C . SER A 1 70 ? -3.443 2.009 21.136 1.00 98.00 70 SER A C 1
ATOM 507 O O . SER A 1 70 ? -3.868 1.469 22.157 1.00 98.00 70 SER A O 1
ATOM 509 N N . ALA A 1 71 ? -2.641 1.381 20.289 1.00 97.62 71 ALA A N 1
ATOM 510 C CA . ALA A 1 71 ? -2.088 0.044 20.452 1.00 97.62 71 ALA A CA 1
ATOM 511 C C . ALA A 1 71 ? -0.757 0.088 21.225 1.00 97.62 71 ALA A C 1
ATOM 513 O O . ALA A 1 71 ? 0.320 -0.077 20.646 1.00 97.62 71 ALA A O 1
ATOM 514 N N . ILE A 1 72 ? -0.822 0.356 22.538 1.00 97.50 72 ILE A N 1
ATOM 515 C CA . ILE A 1 72 ? 0.362 0.254 23.413 1.00 97.50 72 ILE A CA 1
ATOM 516 C C . ILE A 1 72 ? 0.768 -1.222 23.531 1.00 97.50 72 ILE A C 1
ATOM 518 O O . ILE A 1 72 ? 1.939 -1.555 23.359 1.00 97.50 72 ILE A O 1
ATOM 522 N N . GLY A 1 73 ? -0.208 -2.100 23.772 1.00 97.81 73 GLY A N 1
ATOM 523 C CA . GLY A 1 73 ? -0.100 -3.535 23.515 1.00 97.81 73 GLY A 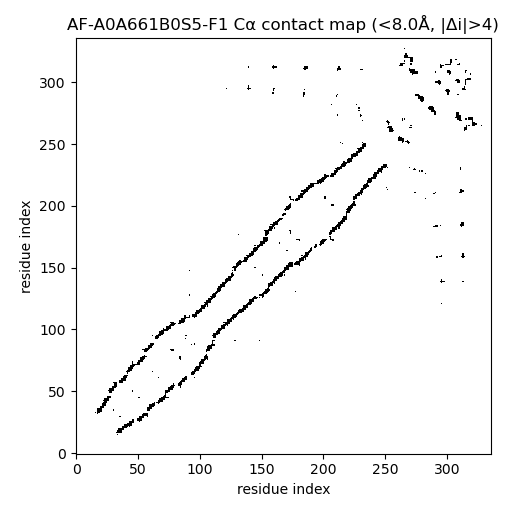CA 1
ATOM 524 C C . GLY A 1 73 ? -0.453 -3.889 22.060 1.00 97.81 73 GLY A C 1
ATOM 525 O O . GLY A 1 73 ? -1.020 -3.052 21.351 1.00 97.81 73 GLY A O 1
ATOM 526 N N . PRO A 1 74 ? -0.137 -5.111 21.585 1.00 98.19 74 PRO A N 1
ATOM 527 C CA . PRO A 1 74 ? -0.335 -5.476 20.186 1.00 98.19 74 PRO A CA 1
ATOM 528 C C . PRO A 1 74 ? -1.794 -5.409 19.718 1.00 98.19 74 PRO A C 1
ATOM 530 O O . PRO A 1 74 ? -2.695 -5.976 20.345 1.00 98.19 74 PRO A O 1
ATOM 533 N N . LEU A 1 75 ? -1.997 -4.783 18.557 1.00 98.69 75 LEU A N 1
ATOM 534 C CA . LEU A 1 75 ? -3.208 -4.888 17.752 1.00 98.69 75 LEU A CA 1
ATOM 535 C C . LEU A 1 75 ? -2.945 -5.809 16.560 1.00 98.69 75 LEU A C 1
ATOM 537 O O . LEU A 1 75 ? -2.135 -5.481 15.696 1.00 98.69 75 LEU A O 1
ATOM 541 N N . ILE A 1 76 ? -3.640 -6.944 16.510 1.00 98.69 76 ILE A N 1
ATOM 542 C CA . ILE A 1 76 ? -3.502 -7.940 15.443 1.00 98.69 76 ILE A CA 1
ATOM 543 C C . ILE A 1 76 ? -4.802 -7.982 14.644 1.00 98.69 76 ILE A C 1
ATOM 545 O O . ILE A 1 76 ? -5.844 -8.393 15.155 1.00 98.69 76 ILE A O 1
ATOM 549 N N . ILE A 1 77 ? -4.741 -7.572 13.382 1.00 98.69 77 ILE A N 1
ATOM 550 C CA . ILE A 1 77 ? -5.898 -7.451 12.500 1.00 98.69 77 ILE A CA 1
ATOM 551 C C . ILE A 1 77 ? -5.848 -8.558 11.446 1.00 98.69 77 ILE A C 1
ATOM 553 O O . ILE A 1 77 ? -5.014 -8.538 10.544 1.00 98.69 77 ILE A O 1
ATOM 557 N N . ASN A 1 78 ? -6.749 -9.531 11.558 1.00 98.06 78 ASN A N 1
ATOM 558 C CA . ASN A 1 78 ? -6.783 -10.712 10.703 1.00 98.06 78 ASN A CA 1
ATOM 559 C C . ASN A 1 78 ? -7.995 -10.661 9.772 1.00 98.06 78 ASN A C 1
ATOM 561 O O . ASN A 1 78 ? -9.020 -11.277 10.060 1.00 98.06 78 ASN A O 1
ATOM 565 N N . GLY A 1 79 ? -7.885 -9.932 8.663 1.00 97.94 79 GLY A N 1
ATOM 566 C CA . GLY A 1 79 ? -8.795 -10.099 7.534 1.00 97.94 79 GLY A CA 1
ATOM 567 C C . GLY A 1 79 ? -8.429 -11.318 6.686 1.00 97.94 79 GLY A C 1
ATOM 568 O O . GLY A 1 79 ? -7.401 -11.967 6.890 1.00 97.94 79 GLY A O 1
ATOM 569 N N . ASP A 1 80 ? -9.249 -11.595 5.679 1.00 96.44 80 ASP A N 1
ATOM 570 C CA . ASP A 1 80 ? -8.914 -12.539 4.615 1.00 96.44 80 ASP A CA 1
ATOM 571 C C . ASP A 1 80 ? -9.311 -12.002 3.226 1.00 96.44 80 ASP A C 1
ATOM 573 O O . ASP A 1 80 ? -9.866 -10.908 3.090 1.00 96.44 80 ASP A O 1
ATOM 577 N N . SER A 1 81 ? -8.997 -12.767 2.175 1.00 92.75 81 SER A N 1
ATOM 578 C CA . SER A 1 81 ? -9.245 -12.379 0.779 1.00 92.75 81 SER A CA 1
ATOM 579 C C . SER A 1 81 ? -10.724 -12.256 0.405 1.00 92.75 81 SER A C 1
ATOM 581 O O . SER A 1 81 ? -11.038 -11.748 -0.672 1.00 92.75 81 SER A O 1
ATOM 583 N N . VAL A 1 82 ? -11.626 -12.721 1.268 1.00 95.38 82 VAL A N 1
ATOM 584 C CA . VAL A 1 82 ? -13.079 -12.627 1.118 1.00 95.38 82 VAL A CA 1
ATOM 585 C C . VAL A 1 82 ? -13.642 -11.544 2.041 1.00 95.38 82 VAL A C 1
ATOM 587 O O . VAL A 1 82 ? -14.486 -10.756 1.617 1.00 95.38 82 VAL A O 1
ATOM 590 N N . PHE A 1 83 ? -13.169 -11.490 3.286 1.00 97.00 83 PHE A N 1
ATOM 591 C CA . PHE A 1 83 ? -13.672 -10.635 4.353 1.00 97.00 83 PHE A CA 1
ATOM 592 C C . PHE A 1 83 ? -12.543 -9.817 4.978 1.00 97.00 83 PHE A C 1
ATOM 594 O O . PHE A 1 83 ? -11.905 -10.210 5.958 1.00 97.00 83 PHE A O 1
ATOM 601 N N . SER A 1 84 ? -12.324 -8.628 4.428 1.00 98.06 84 SER A N 1
ATOM 602 C CA . SER A 1 84 ? -11.401 -7.659 5.012 1.00 98.06 84 SER A CA 1
ATOM 603 C C . SER A 1 84 ? -11.908 -7.120 6.352 1.00 98.06 84 SER A C 1
ATOM 605 O O . SER A 1 84 ? -13.115 -7.063 6.590 1.00 98.06 84 SER A O 1
ATOM 607 N N . VAL A 1 85 ? -10.988 -6.682 7.211 1.00 98.75 85 VAL A N 1
ATOM 608 C CA . VAL A 1 85 ? -11.318 -5.852 8.382 1.00 98.75 85 VAL A CA 1
ATOM 609 C C . VAL A 1 85 ? -11.241 -4.392 7.979 1.00 98.75 85 VAL A C 1
ATOM 611 O O . VAL A 1 85 ? -10.271 -3.995 7.335 1.00 98.75 85 VAL A O 1
ATOM 614 N N . SER A 1 86 ? -12.220 -3.580 8.368 1.00 98.31 86 SER A N 1
ATOM 615 C CA . SER A 1 86 ? -12.213 -2.156 8.053 1.00 98.31 86 SER A CA 1
ATOM 616 C C . SER A 1 86 ? -12.117 -1.279 9.293 1.00 98.31 86 SER A C 1
ATOM 618 O O . SER A 1 86 ? -12.839 -1.489 10.261 1.00 98.31 86 SER A O 1
ATOM 620 N N . ILE A 1 87 ? -11.250 -0.268 9.242 1.00 98.00 87 ILE A N 1
ATOM 621 C CA . ILE A 1 87 ? -11.123 0.781 10.254 1.00 98.00 87 ILE A CA 1
ATOM 622 C C . ILE A 1 87 ? -11.276 2.129 9.554 1.00 98.00 87 ILE A C 1
ATOM 624 O O . ILE A 1 87 ? -10.467 2.472 8.688 1.00 98.00 87 ILE A O 1
ATOM 628 N N . ARG A 1 88 ? -12.326 2.880 9.903 1.00 95.62 88 ARG A N 1
ATOM 629 C CA . ARG A 1 88 ? -12.717 4.091 9.168 1.00 95.62 88 ARG A CA 1
ATOM 630 C C . ARG A 1 88 ? -12.920 5.290 10.083 1.00 95.62 88 ARG A C 1
ATOM 632 O O . ARG A 1 88 ? -13.668 5.217 11.060 1.00 95.62 88 ARG A O 1
ATOM 639 N N . GLY A 1 89 ? -12.293 6.401 9.713 1.00 92.69 89 GLY A N 1
ATOM 640 C CA . GLY A 1 89 ? -12.570 7.721 10.265 1.00 92.69 89 GLY A CA 1
ATOM 641 C C . GLY A 1 89 ? -13.828 8.350 9.661 1.00 92.69 89 GLY A C 1
ATOM 642 O O . GLY A 1 89 ? -14.267 7.975 8.570 1.00 92.69 89 GLY A O 1
ATOM 643 N N . SER A 1 90 ? -14.391 9.358 10.332 1.00 81.62 90 SER A N 1
ATOM 644 C CA . SER A 1 90 ? -15.608 10.069 9.890 1.00 81.62 90 SER A CA 1
ATOM 645 C C . SER A 1 90 ? -15.371 11.093 8.766 1.00 81.62 90 SER A C 1
ATOM 647 O O . SER A 1 90 ? -16.281 11.834 8.389 1.00 81.62 90 SER A O 1
ATOM 649 N N . GLY A 1 91 ? -14.161 11.121 8.200 1.00 73.19 91 GLY A N 1
ATOM 650 C CA . GLY A 1 91 ? -13.749 11.995 7.103 1.00 73.19 91 GLY A CA 1
ATOM 651 C C . GLY A 1 91 ? -12.497 12.806 7.438 1.00 73.19 91 GLY A C 1
ATOM 652 O O . GLY A 1 91 ? -12.001 12.794 8.559 1.00 73.19 91 GLY A O 1
ATOM 653 N N . TYR A 1 92 ? -11.989 13.551 6.458 1.00 65.50 92 TYR A N 1
ATOM 654 C CA . TYR A 1 92 ? -10.683 14.222 6.532 1.00 65.50 92 TYR A CA 1
ATOM 655 C C . TYR A 1 92 ? -10.608 15.417 7.505 1.00 65.50 92 TYR A C 1
ATOM 657 O O . TYR A 1 92 ? -9.518 15.911 7.781 1.00 65.50 92 TYR A O 1
ATOM 665 N N . THR A 1 93 ? -11.741 15.930 8.000 1.00 68.62 93 THR A N 1
ATOM 666 C CA . THR A 1 93 ? -11.767 17.069 8.940 1.00 68.62 93 THR A CA 1
ATOM 667 C C . THR A 1 93 ? -11.602 16.658 10.401 1.00 68.62 93 THR A C 1
ATOM 669 O O . THR A 1 93 ? -11.361 17.521 11.243 1.00 68.62 93 THR A O 1
ATOM 672 N N . ALA A 1 94 ? -11.779 15.374 10.712 1.00 76.94 94 ALA A N 1
ATOM 673 C CA . ALA A 1 94 ? -11.623 14.832 12.054 1.00 76.94 94 ALA A CA 1
ATOM 674 C C . ALA A 1 94 ? -10.221 14.229 12.210 1.00 76.94 94 ALA A C 1
ATOM 676 O O . ALA A 1 94 ? -9.704 13.586 11.297 1.00 76.94 94 ALA A O 1
ATOM 677 N N . HIS A 1 95 ? -9.592 14.440 13.366 1.00 85.06 95 HIS A N 1
ATOM 678 C CA . HIS A 1 95 ? -8.327 13.780 13.680 1.00 85.06 95 HIS A CA 1
ATOM 679 C C . HIS A 1 95 ? -8.634 12.440 14.351 1.00 85.06 95 HIS A C 1
ATOM 681 O O . HIS A 1 95 ? -8.909 12.379 15.552 1.00 85.06 95 HIS A O 1
ATOM 687 N N . HIS A 1 96 ? -8.645 11.383 13.541 1.00 93.62 96 HIS A N 1
ATOM 688 C CA . HIS A 1 96 ? -8.804 10.001 13.984 1.00 93.62 96 HIS A CA 1
ATOM 689 C C . HIS A 1 96 ? -7.488 9.276 13.834 1.00 93.62 96 HIS A C 1
ATOM 691 O O . HIS A 1 96 ? -7.008 9.072 12.715 1.00 93.62 96 HIS A O 1
ATOM 697 N N . GLU A 1 97 ? -6.898 8.934 14.970 1.00 94.56 97 GLU A N 1
ATOM 698 C CA . GLU A 1 97 ? -5.564 8.364 15.008 1.00 94.56 97 GLU A CA 1
ATOM 699 C C . GLU A 1 97 ? -5.613 6.868 15.306 1.00 94.56 97 GLU A C 1
ATOM 701 O O . GLU A 1 97 ? -6.276 6.427 16.242 1.00 94.56 97 GLU A O 1
ATOM 706 N N . LEU A 1 98 ? -4.868 6.087 14.528 1.00 96.69 98 LEU A N 1
ATOM 707 C CA . LEU A 1 98 ? -4.489 4.722 14.867 1.00 96.69 98 LEU A CA 1
ATOM 708 C C . LEU A 1 98 ? -2.978 4.694 15.093 1.00 96.69 98 LEU A C 1
ATOM 710 O O . LEU A 1 98 ? -2.201 4.837 14.145 1.00 96.69 98 LEU A O 1
ATOM 714 N N . ASN A 1 99 ? -2.557 4.511 16.342 1.00 96.06 99 ASN A N 1
ATOM 715 C CA . ASN A 1 99 ? -1.147 4.571 16.720 1.00 96.06 99 ASN A CA 1
ATOM 716 C C . ASN A 1 99 ? -0.683 3.337 17.495 1.00 96.06 99 ASN A C 1
ATOM 718 O O . ASN A 1 99 ? -1.466 2.709 18.196 1.00 96.06 99 ASN A O 1
ATOM 722 N N . GLY A 1 100 ? 0.605 3.001 17.391 1.00 95.25 100 GLY A N 1
ATOM 723 C CA . GLY A 1 100 ? 1.254 1.966 18.199 1.00 95.25 100 GLY A CA 1
ATOM 724 C C . GLY A 1 100 ? 1.675 0.720 17.417 1.00 95.25 100 GLY A C 1
ATOM 725 O O . GLY A 1 100 ? 2.094 0.798 16.260 1.00 95.25 100 GLY A O 1
ATOM 726 N N . TYR A 1 101 ? 1.640 -0.449 18.054 1.00 97.19 101 TYR A N 1
ATOM 727 C CA . TYR A 1 101 ? 2.043 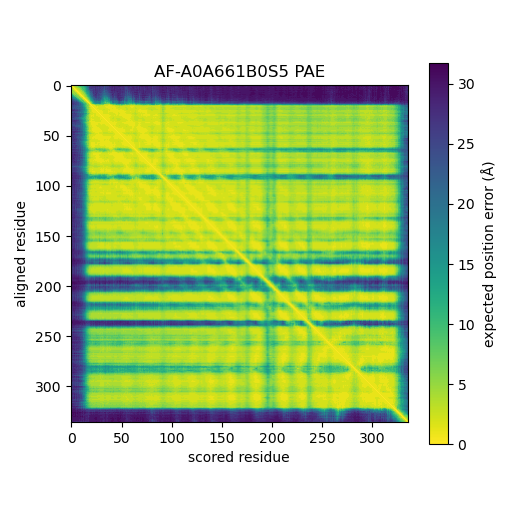-1.702 17.413 1.00 97.19 101 TYR A CA 1
ATOM 728 C C . TYR A 1 101 ? 0.855 -2.377 16.720 1.00 97.19 101 TYR A C 1
ATOM 730 O O . TYR A 1 101 ? 0.038 -3.035 17.362 1.00 97.19 101 TYR A O 1
ATOM 738 N N . VAL A 1 102 ? 0.777 -2.206 15.398 1.00 98.06 102 VAL A N 1
ATOM 739 C CA . VAL A 1 102 ? -0.307 -2.730 14.557 1.00 98.06 102 VAL A CA 1
ATOM 740 C C . VAL A 1 102 ? 0.252 -3.718 13.541 1.00 98.06 102 VAL A C 1
ATOM 742 O O . VAL A 1 102 ? 1.097 -3.349 12.723 1.00 98.06 102 VAL A O 1
ATOM 745 N N . GLU A 1 103 ? -0.246 -4.950 13.582 1.00 98.31 103 GLU A N 1
ATOM 746 C CA . GLU A 1 103 ? -0.065 -5.959 12.540 1.00 98.31 103 GLU A CA 1
ATOM 747 C C . GLU A 1 103 ? -1.386 -6.174 11.804 1.00 98.31 103 GLU A C 1
ATOM 749 O O . GLU A 1 103 ? -2.444 -6.238 12.431 1.00 98.31 103 GLU A O 1
ATOM 754 N N . GLY A 1 104 ? -1.339 -6.286 10.478 1.00 98.19 104 GLY A N 1
ATOM 755 C CA . GLY A 1 104 ? -2.547 -6.385 9.667 1.00 98.19 104 GLY A CA 1
ATOM 756 C C . GLY A 1 104 ? -2.386 -7.228 8.412 1.00 98.19 104 GLY A C 1
ATOM 757 O O . GLY A 1 104 ? -1.396 -7.120 7.689 1.00 98.19 104 GLY A O 1
ATOM 758 N N . ASP A 1 105 ? -3.393 -8.039 8.122 1.00 98.62 105 ASP A N 1
ATOM 759 C CA . ASP A 1 105 ? -3.561 -8.734 6.847 1.00 98.62 105 ASP A CA 1
ATOM 760 C C . ASP A 1 105 ? -4.974 -8.467 6.321 1.00 98.62 105 ASP A C 1
ATOM 762 O O . ASP A 1 105 ? -5.925 -8.454 7.105 1.00 98.62 105 ASP A O 1
ATOM 766 N N . TYR A 1 106 ? -5.115 -8.208 5.018 1.00 98.56 106 TYR A N 1
ATOM 767 C CA . TYR A 1 106 ? -6.398 -7.883 4.376 1.00 98.56 106 TYR A CA 1
ATOM 768 C C . TYR A 1 106 ? -7.211 -6.819 5.133 1.00 98.56 106 TYR A C 1
ATOM 770 O O . TYR A 1 106 ? -8.380 -7.006 5.477 1.00 98.56 106 TYR A O 1
ATOM 778 N N . CYS A 1 107 ? -6.574 -5.687 5.418 1.00 98.44 107 CYS A N 1
ATOM 779 C CA . CYS A 1 107 ? -7.185 -4.563 6.115 1.00 98.44 107 CYS A CA 1
ATOM 780 C C . CYS A 1 107 ? -7.618 -3.467 5.136 1.00 98.44 107 CYS A C 1
ATOM 782 O O . CYS A 1 107 ? -7.003 -3.269 4.088 1.00 98.44 107 CYS A O 1
ATOM 784 N N . ILE A 1 108 ? -8.639 -2.704 5.515 1.00 98.62 108 ILE A N 1
ATOM 785 C CA . ILE A 1 108 ? -9.035 -1.455 4.867 1.00 98.62 108 ILE A CA 1
ATOM 786 C C . ILE A 1 108 ? -8.937 -0.340 5.905 1.00 98.62 108 ILE A C 1
ATOM 788 O O . ILE A 1 108 ? -9.765 -0.270 6.812 1.00 98.62 108 ILE A O 1
ATOM 792 N N . PHE A 1 109 ? -7.952 0.540 5.750 1.00 98.06 109 PHE A N 1
ATOM 793 C CA . PHE A 1 109 ? -7.812 1.761 6.542 1.00 98.06 109 PHE A CA 1
ATOM 794 C C . PHE A 1 109 ? -8.306 2.944 5.719 1.00 98.06 109 PHE A C 1
ATOM 796 O O . PHE A 1 109 ? -7.870 3.120 4.578 1.00 98.06 109 PHE A O 1
ATOM 803 N N . GLU A 1 110 ? -9.212 3.745 6.277 1.00 96.19 110 GLU A N 1
ATOM 804 C CA . GLU A 1 110 ? -9.825 4.850 5.540 1.00 96.19 110 GLU A CA 1
ATOM 805 C C . GLU A 1 110 ? -9.968 6.123 6.378 1.00 96.19 110 GLU A C 1
ATOM 807 O O . GLU A 1 110 ? -10.526 6.084 7.473 1.00 96.19 110 GLU A O 1
ATOM 812 N N . ASN A 1 111 ? -9.527 7.266 5.837 1.00 93.75 111 ASN A N 1
ATOM 813 C CA . ASN A 1 111 ? -9.636 8.589 6.474 1.00 93.75 111 ASN A CA 1
ATOM 814 C C . ASN A 1 111 ? -8.968 8.679 7.862 1.00 93.75 111 ASN A C 1
ATOM 816 O O . ASN A 1 111 ? -9.536 9.265 8.782 1.00 93.75 111 ASN A O 1
ATOM 820 N N . LEU A 1 112 ? -7.776 8.096 8.025 1.00 93.81 112 LEU A N 1
ATOM 821 C CA . LEU A 1 112 ? -7.058 8.078 9.306 1.00 93.81 112 LEU A CA 1
ATOM 822 C C . LEU A 1 112 ? -5.707 8.800 9.243 1.00 93.81 112 LEU A C 1
ATOM 824 O O . LEU A 1 112 ? -5.080 8.930 8.183 1.00 93.81 112 LEU A O 1
ATOM 828 N N . TRP A 1 113 ? -5.243 9.192 10.427 1.00 93.62 113 TRP A N 1
ATOM 829 C CA . TRP A 1 113 ? -3.835 9.394 10.747 1.00 93.62 113 TRP A CA 1
ATOM 830 C C . TRP A 1 113 ? -3.284 8.090 11.315 1.00 93.62 113 TRP A C 1
ATOM 832 O O . TRP A 1 113 ? -3.844 7.548 12.266 1.00 93.62 113 TRP A O 1
ATOM 842 N N . MET A 1 114 ? -2.209 7.558 10.736 1.00 94.38 114 MET A N 1
ATOM 843 C CA . MET A 1 114 ? -1.675 6.265 11.154 1.00 94.38 114 MET A CA 1
ATOM 844 C C . MET A 1 114 ? -0.187 6.319 11.491 1.00 94.38 114 MET A C 1
ATOM 846 O O . MET A 1 114 ? 0.631 6.707 10.657 1.00 94.38 114 MET A O 1
ATOM 850 N N . TYR A 1 115 ? 0.153 5.839 12.689 1.00 94.06 115 TYR A N 1
ATOM 851 C CA . TYR A 1 115 ? 1.518 5.737 13.210 1.00 94.06 115 TYR A CA 1
ATOM 852 C C . TYR A 1 115 ? 1.776 4.314 13.708 1.00 94.06 115 TYR A C 1
ATOM 854 O O . TYR A 1 115 ? 1.330 3.953 14.793 1.00 94.06 115 TYR A O 1
ATOM 862 N N . PHE A 1 116 ? 2.480 3.474 12.951 1.00 95.19 116 PHE A N 1
ATOM 863 C CA . PHE A 1 116 ? 2.518 2.036 13.254 1.00 95.19 116 PHE A CA 1
ATOM 864 C C . PHE A 1 116 ? 3.922 1.422 13.246 1.00 95.19 116 PHE A C 1
ATOM 866 O O . PHE A 1 116 ? 4.777 1.787 12.442 1.00 95.19 116 PHE A O 1
ATOM 873 N N . GLY A 1 117 ? 4.162 0.458 14.139 1.00 93.12 117 GLY A N 1
ATOM 874 C CA . GLY A 1 117 ? 5.441 -0.262 14.253 1.00 93.12 117 GLY A CA 1
ATOM 875 C C . GLY A 1 117 ? 5.484 -1.676 13.649 1.00 93.12 117 GLY A C 1
ATOM 876 O O . GLY A 1 117 ? 6.572 -2.239 13.551 1.00 93.12 117 GLY A O 1
ATOM 877 N N . GLY A 1 118 ? 4.342 -2.266 13.273 1.00 95.25 118 GLY A N 1
ATOM 878 C CA . GLY A 1 118 ? 4.243 -3.663 12.819 1.00 95.25 118 GLY A CA 1
ATOM 879 C C . GLY A 1 118 ? 4.221 -3.852 11.296 1.00 95.25 118 GLY A C 1
ATOM 880 O O . GLY A 1 118 ? 4.555 -2.949 10.526 1.00 95.25 118 GLY A O 1
ATOM 881 N N . GLU A 1 119 ? 3.864 -5.056 10.848 1.00 97.75 119 GLU A N 1
ATOM 882 C CA . GLU A 1 119 ? 3.724 -5.392 9.425 1.00 97.75 119 GLU A CA 1
ATOM 883 C C . GLU A 1 119 ? 2.257 -5.322 8.987 1.00 97.75 119 GLU A C 1
ATOM 885 O O . GLU A 1 119 ? 1.396 -5.947 9.601 1.00 97.75 119 GLU A O 1
ATOM 890 N N . ILE A 1 120 ? 1.987 -4.618 7.887 1.00 98.50 120 ILE A N 1
ATOM 891 C CA . ILE A 1 120 ? 0.673 -4.591 7.240 1.00 98.50 120 ILE A CA 1
ATOM 892 C C . ILE A 1 120 ? 0.812 -5.079 5.802 1.00 98.50 120 ILE A C 1
ATOM 894 O O . ILE A 1 120 ? 1.671 -4.599 5.057 1.00 98.50 120 ILE A O 1
ATOM 898 N N . LYS A 1 121 ? -0.034 -6.027 5.396 1.00 98.25 121 LYS A N 1
ATOM 899 C CA . LYS A 1 121 ? 0.025 -6.628 4.060 1.00 98.25 121 LYS A CA 1
ATOM 900 C C . LYS A 1 121 ? -1.339 -6.898 3.436 1.00 98.25 121 LYS A C 1
ATOM 902 O O . LYS A 1 121 ? -2.346 -6.898 4.140 1.00 98.25 121 LYS A O 1
ATOM 907 N N . ASN A 1 122 ? -1.369 -7.102 2.116 1.00 98.44 122 ASN A N 1
ATOM 908 C CA . ASN A 1 122 ? -2.591 -7.365 1.337 1.00 98.44 122 ASN A CA 1
ATOM 909 C C . ASN A 1 122 ? -3.718 -6.354 1.604 1.00 98.44 122 ASN A C 1
ATOM 911 O O . ASN A 1 122 ? -4.897 -6.697 1.577 1.00 98.44 122 ASN A O 1
ATOM 915 N N . SER A 1 123 ? -3.356 -5.117 1.938 1.00 98.62 123 SER A N 1
ATOM 916 C CA . SER A 1 123 ? -4.268 -4.147 2.537 1.00 98.62 123 SER A CA 1
ATOM 917 C C . SER A 1 123 ? -4.503 -2.949 1.625 1.00 98.62 123 SER A C 1
ATOM 919 O O . SER A 1 123 ? -3.718 -2.647 0.722 1.00 98.62 123 SER A O 1
ATOM 921 N N . LEU A 1 124 ? -5.599 -2.246 1.886 1.00 98.19 124 LEU A N 1
ATOM 922 C CA . LEU A 1 124 ? -5.964 -1.004 1.233 1.00 98.19 124 LEU A CA 1
ATOM 923 C C . LEU A 1 124 ? -5.909 0.148 2.236 1.00 98.19 124 LEU A C 1
ATOM 925 O O . LEU A 1 124 ? -6.592 0.147 3.254 1.00 98.19 124 LEU A O 1
ATOM 929 N N . PHE A 1 125 ? -5.140 1.166 1.888 1.00 97.44 125 PHE A N 1
ATOM 930 C CA . PHE A 1 125 ? -5.103 2.461 2.543 1.00 97.44 125 PHE A CA 1
ATOM 931 C C . PHE A 1 125 ? -5.807 3.450 1.623 1.00 97.44 125 PHE A C 1
ATOM 933 O O . PHE A 1 125 ? -5.323 3.725 0.525 1.00 97.44 125 PHE A O 1
ATOM 940 N N . ARG A 1 126 ? -6.968 3.954 2.029 1.00 95.19 126 ARG A N 1
ATOM 941 C CA . ARG A 1 126 ? -7.817 4.806 1.195 1.00 95.19 126 ARG A CA 1
ATOM 942 C C . ARG A 1 126 ? -7.981 6.178 1.831 1.00 95.19 126 ARG A C 1
ATOM 944 O O . ARG A 1 126 ? -8.377 6.271 2.984 1.00 95.19 126 ARG A O 1
ATOM 951 N N . ASN A 1 127 ? -7.699 7.242 1.082 1.00 93.12 127 ASN A N 1
ATOM 952 C CA . ASN A 1 127 ? -7.886 8.629 1.537 1.00 93.12 127 ASN A CA 1
ATOM 953 C C . ASN A 1 127 ? -7.262 8.894 2.915 1.00 93.12 127 ASN A C 1
ATOM 955 O O . ASN A 1 127 ? -7.818 9.591 3.762 1.00 93.12 127 ASN A O 1
ATOM 959 N N . MET A 1 128 ? -6.109 8.271 3.154 1.00 93.06 128 MET A N 1
ATOM 960 C CA . MET A 1 128 ? -5.352 8.473 4.378 1.00 93.06 128 MET A CA 1
ATOM 961 C C . MET A 1 128 ? -4.814 9.894 4.397 1.00 93.06 128 MET A C 1
ATOM 963 O O . MET A 1 128 ? -4.359 10.405 3.374 1.00 93.06 128 MET A O 1
ATOM 967 N N . ILE A 1 129 ? -4.815 10.505 5.574 1.00 90.06 129 ILE A N 1
ATOM 968 C CA . ILE A 1 129 ? -4.235 11.832 5.755 1.00 90.06 129 ILE A CA 1
ATOM 969 C C . ILE A 1 129 ? -2.727 11.687 5.958 1.00 90.06 129 ILE A C 1
ATOM 971 O O . ILE A 1 129 ? -1.920 12.420 5.380 1.00 90.06 129 ILE A O 1
ATOM 975 N N . PHE A 1 130 ? -2.344 10.695 6.761 1.00 89.62 130 PHE A N 1
ATOM 976 C CA . PHE A 1 130 ? -0.972 10.512 7.195 1.00 89.62 130 PHE A CA 1
ATOM 977 C C . PHE A 1 130 ? -0.659 9.039 7.431 1.00 89.62 130 PHE A C 1
ATOM 979 O O . PHE A 1 130 ? -1.442 8.321 8.055 1.00 89.62 130 PHE A O 1
ATOM 986 N N . ILE A 1 131 ? 0.502 8.600 6.955 1.00 91.94 131 ILE A N 1
ATOM 987 C CA 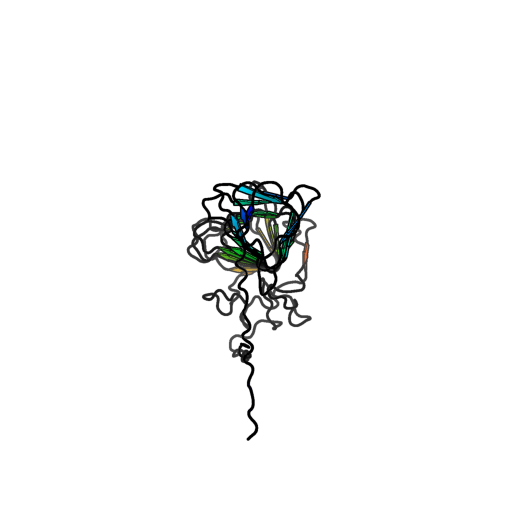. ILE A 1 131 ? 1.056 7.276 7.218 1.00 91.94 131 ILE A CA 1
ATOM 988 C C . ILE A 1 131 ? 2.506 7.452 7.654 1.00 91.94 131 ILE A C 1
ATOM 990 O O . ILE A 1 131 ? 3.353 7.908 6.882 1.00 91.94 131 ILE A O 1
ATOM 994 N N . GLN A 1 132 ? 2.807 7.024 8.873 1.00 90.12 132 GLN A N 1
ATOM 995 C CA . GLN A 1 132 ? 4.162 6.934 9.388 1.00 90.12 132 GLN A CA 1
ATOM 996 C C . GLN A 1 132 ? 4.415 5.546 9.951 1.00 90.12 132 GLN A C 1
ATOM 998 O O . GLN A 1 132 ? 3.794 5.110 10.918 1.00 90.12 132 GLN A O 1
ATOM 1003 N N . SER A 1 133 ? 5.383 4.858 9.361 1.00 86.19 133 SER A N 1
ATOM 1004 C CA . SER A 1 133 ? 5.942 3.664 9.966 1.00 86.19 133 SER A CA 1
ATOM 1005 C C . SER A 1 133 ? 7.040 4.054 10.958 1.00 86.19 133 SER A C 1
ATOM 1007 O O . SER A 1 133 ? 8.002 4.753 10.624 1.00 86.19 133 SER A O 1
ATOM 1009 N N . LEU A 1 134 ? 6.901 3.551 12.181 1.00 84.38 134 LEU A N 1
ATOM 1010 C CA . LEU A 1 134 ? 7.861 3.613 13.280 1.00 84.38 134 LEU A CA 1
ATOM 1011 C C . LEU A 1 134 ? 8.713 2.331 13.298 1.00 84.38 134 LEU A C 1
ATOM 1013 O O . LEU A 1 134 ? 8.841 1.660 14.318 1.00 84.38 134 LEU A O 1
ATOM 1017 N N . GLY A 1 135 ? 9.244 1.955 12.130 1.00 83.38 135 GLY A N 1
ATOM 1018 C CA . GLY A 1 135 ? 9.936 0.678 11.904 1.00 83.38 135 GLY A CA 1
ATOM 1019 C C . GLY A 1 135 ? 9.057 -0.417 11.287 1.00 83.38 135 GLY A C 1
ATOM 1020 O O . GLY A 1 135 ? 9.580 -1.463 10.904 1.00 83.38 135 GLY A O 1
ATOM 1021 N N . GLY A 1 136 ? 7.758 -0.152 11.127 1.00 90.06 136 GLY A N 1
ATOM 1022 C CA . GLY A 1 136 ? 6.814 -1.020 10.430 1.00 90.06 136 GLY A CA 1
ATOM 1023 C C . GLY A 1 136 ? 7.021 -1.093 8.913 1.00 90.06 136 GLY A C 1
ATOM 1024 O O . GLY A 1 136 ? 7.779 -0.323 8.310 1.00 90.06 136 GLY A O 1
ATOM 1025 N N . ILE A 1 137 ? 6.336 -2.029 8.265 1.00 95.25 137 ILE A N 1
ATOM 1026 C CA . ILE A 1 137 ? 6.428 -2.261 6.817 1.00 95.25 137 ILE A CA 1
ATOM 1027 C C . ILE A 1 137 ? 5.017 -2.391 6.252 1.00 95.25 137 ILE A C 1
ATOM 1029 O O . ILE A 1 137 ? 4.198 -3.110 6.817 1.00 95.25 137 ILE A O 1
ATOM 1033 N N . ILE A 1 138 ? 4.762 -1.736 5.119 1.00 97.88 138 ILE A N 1
ATOM 1034 C CA . ILE A 1 138 ? 3.575 -1.982 4.294 1.00 97.88 138 ILE A CA 1
ATOM 1035 C C . ILE A 1 138 ? 4.019 -2.770 3.071 1.00 97.88 138 ILE A C 1
ATOM 1037 O O . ILE A 1 138 ? 4.966 -2.367 2.388 1.00 97.88 138 ILE A O 1
ATOM 1041 N N . LYS A 1 139 ? 3.357 -3.891 2.788 1.00 97.94 139 LYS A N 1
ATOM 1042 C CA . LYS A 1 139 ? 3.709 -4.719 1.635 1.00 97.94 139 LYS A CA 1
ATOM 1043 C C . LYS A 1 139 ? 2.517 -5.320 0.908 1.00 97.94 139 LYS A C 1
ATOM 1045 O O . LYS A 1 139 ? 1.448 -5.448 1.490 1.00 97.94 139 LYS A O 1
ATOM 1050 N N . GLU A 1 140 ? 2.669 -5.623 -0.377 1.00 98.44 140 GLU A N 1
ATOM 1051 C CA . GLU A 1 140 ? 1.595 -6.180 -1.219 1.00 98.44 140 GLU A CA 1
ATOM 1052 C C . GLU A 1 140 ? 0.269 -5.400 -1.072 1.00 98.44 140 GLU A C 1
ATOM 1054 O O . GLU A 1 140 ? -0.810 -5.973 -0.957 1.00 98.44 140 GLU A O 1
ATOM 1059 N N . SER A 1 141 ? 0.351 -4.073 -0.962 1.00 98.56 141 SER A N 1
ATOM 1060 C CA . SER A 1 141 ? -0.767 -3.230 -0.529 1.00 98.56 141 SER A CA 1
ATOM 1061 C C . SER A 1 141 ? -0.976 -2.052 -1.468 1.00 98.56 141 SER A C 1
ATOM 1063 O O . SER A 1 141 ? -0.096 -1.667 -2.241 1.00 98.56 141 SER A O 1
ATOM 1065 N N . GLN A 1 142 ? -2.157 -1.454 -1.391 1.00 97.75 142 GLN A N 1
ATOM 1066 C CA . GLN A 1 142 ? -2.512 -0.295 -2.197 1.00 97.75 142 GLN A CA 1
ATOM 1067 C C . GLN A 1 142 ? -2.710 0.923 -1.306 1.00 97.75 142 GLN A C 1
ATOM 1069 O O . GLN A 1 142 ? -3.400 0.851 -0.293 1.00 97.75 142 GLN A O 1
ATOM 1074 N N . VAL A 1 143 ? -2.137 2.050 -1.712 1.00 95.50 143 VAL A N 1
ATOM 1075 C CA . VAL A 1 143 ? -2.440 3.370 -1.167 1.00 95.50 143 VAL A CA 1
ATOM 1076 C C . VAL A 1 143 ? -3.158 4.141 -2.261 1.00 95.50 143 VAL A C 1
ATOM 1078 O O . VAL A 1 143 ? -2.564 4.479 -3.281 1.00 95.50 143 VAL A O 1
ATOM 1081 N N . ILE A 1 144 ? -4.451 4.376 -2.076 1.00 93.50 144 ILE A N 1
ATOM 1082 C CA . ILE A 1 144 ? -5.294 5.073 -3.043 1.00 93.50 144 ILE A CA 1
ATOM 1083 C C . ILE A 1 144 ? -5.777 6.367 -2.412 1.00 93.50 144 ILE A C 1
ATOM 1085 O O . ILE A 1 144 ? -6.400 6.347 -1.353 1.00 93.50 144 ILE A O 1
ATOM 1089 N N . ASN A 1 145 ? -5.546 7.480 -3.094 1.00 90.56 145 ASN A N 1
ATOM 1090 C CA . ASN A 1 145 ? -6.188 8.737 -2.751 1.00 90.56 145 ASN A CA 1
ATOM 1091 C C . ASN A 1 145 ? -7.085 9.168 -3.905 1.00 90.56 145 ASN A C 1
ATOM 1093 O O . ASN A 1 145 ? -6.589 9.469 -4.984 1.00 90.56 145 ASN A O 1
ATOM 1097 N N . ASP A 1 146 ? -8.396 9.159 -3.695 1.00 88.88 146 ASP A N 1
ATOM 1098 C CA . ASP A 1 146 ? -9.384 9.726 -4.617 1.00 88.88 146 ASP A CA 1
ATOM 1099 C C . ASP A 1 146 ? -10.098 10.955 -4.034 1.00 88.88 146 ASP A C 1
ATOM 1101 O O . ASP A 1 146 ? -11.055 11.469 -4.614 1.00 88.88 146 ASP A O 1
ATOM 1105 N N . SER A 1 147 ? -9.591 11.467 -2.909 1.00 86.69 147 SER A N 1
ATOM 1106 C CA . SER A 1 147 ? -10.027 12.714 -2.286 1.00 86.69 147 SER A CA 1
ATOM 1107 C C . SER A 1 147 ? -9.208 13.920 -2.761 1.00 86.69 147 SER A C 1
ATOM 1109 O O . SER A 1 147 ? -8.069 13.787 -3.193 1.00 86.69 147 SER A O 1
ATOM 1111 N N . SER A 1 148 ? -9.737 15.136 -2.630 1.00 84.25 148 SER A N 1
ATOM 1112 C CA . SER A 1 148 ? -8.984 16.368 -2.925 1.00 84.25 148 SER A CA 1
ATOM 1113 C C . SER A 1 148 ? -7.950 16.746 -1.852 1.00 84.25 148 SER A C 1
ATOM 1115 O O . SER A 1 148 ? -7.339 17.806 -1.942 1.00 84.25 148 SER A O 1
ATOM 1117 N N . HIS A 1 149 ? -7.798 15.949 -0.791 1.00 84.19 149 HIS A N 1
ATOM 1118 C CA . HIS A 1 149 ? -6.860 16.240 0.293 1.00 84.19 149 HIS A CA 1
ATOM 1119 C C . HIS A 1 149 ? -5.537 15.549 0.031 1.00 84.19 149 HIS A C 1
ATOM 1121 O O . HIS A 1 149 ? -5.507 14.435 -0.484 1.00 84.19 149 HIS A O 1
ATOM 1127 N N . SER A 1 150 ? -4.446 16.209 0.399 1.00 84.38 150 SER A N 1
ATOM 1128 C CA . SER A 1 150 ? -3.113 15.632 0.288 1.00 84.38 150 SER A CA 1
ATOM 1129 C C . SER A 1 150 ? -2.930 14.470 1.259 1.00 84.38 150 SER A C 1
ATOM 1131 O O . SER A 1 150 ? -3.437 14.497 2.381 1.00 84.38 150 SER A O 1
ATOM 1133 N N . ILE A 1 151 ? -2.141 13.489 0.837 1.00 86.88 151 ILE A N 1
ATOM 1134 C CA . ILE A 1 151 ? -1.669 12.392 1.680 1.00 86.88 151 ILE A CA 1
ATOM 1135 C C . ILE A 1 151 ? -0.200 12.623 2.027 1.00 86.88 151 ILE A C 1
ATOM 1137 O O . ILE A 1 151 ? 0.599 12.996 1.166 1.00 86.88 151 ILE A O 1
ATOM 1141 N N . THR A 1 152 ? 0.171 12.364 3.280 1.00 86.44 152 THR A N 1
ATOM 1142 C CA . THR A 1 152 ? 1.574 12.348 3.708 1.00 86.44 152 THR A CA 1
ATOM 1143 C C . THR A 1 152 ? 2.021 10.928 4.022 1.00 86.44 152 THR A C 1
ATOM 1145 O O . THR A 1 152 ? 1.493 10.281 4.922 1.00 86.44 152 THR A O 1
ATOM 1148 N N . LEU A 1 153 ? 3.035 10.452 3.309 1.00 87.38 153 LEU A N 1
ATOM 1149 C CA . LEU A 1 153 ? 3.834 9.296 3.694 1.00 87.38 153 LEU A CA 1
ATOM 1150 C C . LEU A 1 153 ? 5.073 9.862 4.385 1.00 87.38 153 LEU A C 1
ATOM 1152 O O . LEU A 1 153 ? 5.935 10.410 3.713 1.00 87.38 153 LEU A O 1
ATOM 1156 N N . ALA A 1 154 ? 5.149 9.820 5.711 1.00 82.62 154 ALA A N 1
ATOM 1157 C CA . ALA A 1 154 ? 6.227 10.495 6.439 1.00 82.62 154 ALA A CA 1
ATOM 1158 C C . ALA A 1 154 ? 7.518 9.671 6.443 1.00 82.62 154 ALA A C 1
ATOM 1160 O O . ALA A 1 154 ? 8.563 10.139 6.012 1.00 82.62 154 ALA A O 1
ATOM 1161 N N . SER A 1 155 ? 7.430 8.415 6.875 1.00 84.69 155 SER A N 1
ATOM 1162 C CA . SER A 1 155 ? 8.543 7.468 6.868 1.00 84.69 155 SER A CA 1
ATOM 1163 C C . SER A 1 155 ? 8.025 6.049 6.743 1.00 84.69 155 SER A C 1
ATOM 1165 O O . SER A 1 155 ? 6.884 5.758 7.107 1.00 84.69 155 SER A O 1
ATOM 1167 N N . GLY A 1 156 ? 8.871 5.143 6.267 1.00 86.25 156 GLY A N 1
ATOM 1168 C CA . GLY A 1 156 ? 8.523 3.730 6.233 1.00 86.25 156 GLY A CA 1
ATOM 1169 C C . GLY A 1 156 ? 9.087 2.985 5.046 1.00 86.25 156 GLY A C 1
ATOM 1170 O O . GLY A 1 156 ? 9.792 3.533 4.199 1.00 86.25 156 GLY A O 1
ATOM 1171 N N . ARG A 1 157 ? 8.754 1.699 4.992 1.00 91.44 157 ARG A N 1
ATOM 1172 C CA . ARG A 1 157 ? 9.130 0.823 3.892 1.00 91.44 157 ARG A CA 1
ATOM 1173 C C . ARG A 1 157 ? 7.880 0.274 3.219 1.00 91.44 157 ARG A C 1
ATOM 1175 O O . ARG A 1 157 ? 7.074 -0.382 3.873 1.00 91.44 157 ARG A O 1
ATOM 1182 N N . PHE A 1 158 ? 7.769 0.542 1.925 1.00 95.12 158 PHE A N 1
ATOM 1183 C CA . PHE A 1 158 ? 6.711 0.092 1.032 1.00 95.12 158 PHE A CA 1
ATOM 1184 C C . PHE A 1 158 ? 7.310 -0.930 0.063 1.00 95.12 158 PHE A C 1
ATOM 1186 O O . PHE A 1 158 ? 8.287 -0.635 -0.631 1.00 95.12 158 PHE A O 1
ATOM 1193 N N . VAL A 1 159 ? 6.775 -2.148 0.055 1.00 98.06 159 VAL A N 1
ATOM 1194 C CA . VAL A 1 159 ? 7.288 -3.264 -0.754 1.00 98.06 159 VAL A CA 1
ATOM 1195 C C . VAL A 1 159 ? 6.151 -3.836 -1.585 1.00 98.06 159 VAL A C 1
ATOM 1197 O O . VAL A 1 159 ? 5.135 -4.204 -1.020 1.00 98.06 159 VAL A O 1
ATOM 1200 N N . ASN A 1 160 ? 6.282 -3.956 -2.906 1.00 98.38 160 ASN A N 1
ATOM 1201 C CA . ASN A 1 160 ? 5.161 -4.420 -3.743 1.00 98.38 160 ASN A CA 1
ATOM 1202 C C . ASN A 1 160 ? 3.899 -3.564 -3.596 1.00 98.38 160 ASN A C 1
ATOM 1204 O O . ASN A 1 160 ? 2.788 -4.090 -3.604 1.00 98.38 160 ASN A O 1
ATOM 1208 N N . CYS A 1 161 ? 4.059 -2.252 -3.432 1.00 98.31 161 CYS A N 1
ATOM 1209 C CA . CYS A 1 161 ? 2.928 -1.363 -3.219 1.00 98.31 161 CYS A CA 1
ATOM 1210 C C . CYS A 1 161 ? 2.546 -0.616 -4.493 1.00 98.31 161 CYS A C 1
ATOM 1212 O O . CYS A 1 161 ? 3.411 -0.170 -5.251 1.00 98.31 161 CYS A O 1
ATOM 1214 N N . LEU A 1 162 ? 1.244 -0.424 -4.687 1.00 97.19 162 LEU A N 1
ATOM 1215 C CA . LEU A 1 162 ? 0.707 0.533 -5.649 1.00 97.19 162 LEU A CA 1
ATOM 1216 C C . LEU A 1 162 ? 0.260 1.785 -4.893 1.00 97.19 162 LEU A C 1
ATOM 1218 O O . LEU A 1 162 ? -0.657 1.715 -4.081 1.00 97.19 162 LEU A O 1
ATOM 1222 N N . ILE A 1 163 ? 0.883 2.925 -5.174 1.00 93.31 163 ILE A N 1
ATOM 1223 C CA . ILE A 1 163 ? 0.499 4.232 -4.637 1.00 93.31 163 ILE A CA 1
ATOM 1224 C C . ILE A 1 163 ? -0.098 5.034 -5.790 1.00 93.31 163 ILE A C 1
ATOM 1226 O O . ILE A 1 163 ? 0.594 5.347 -6.756 1.00 93.31 163 ILE A O 1
ATOM 1230 N N . ASN A 1 164 ? -1.391 5.325 -5.714 1.00 90.94 164 ASN A N 1
ATOM 1231 C CA . ASN A 1 164 ? -2.145 5.919 -6.808 1.00 90.94 164 ASN A CA 1
ATOM 1232 C C . ASN A 1 164 ? -2.981 7.105 -6.327 1.00 90.94 164 ASN A C 1
ATOM 1234 O O . ASN A 1 164 ? -3.939 6.938 -5.566 1.00 90.94 164 ASN A O 1
ATOM 1238 N N . LEU A 1 165 ? -2.628 8.292 -6.808 1.00 87.50 165 LEU A N 1
ATOM 1239 C CA . LEU A 1 165 ? -3.397 9.511 -6.616 1.00 87.50 165 LEU A CA 1
ATOM 1240 C C . LEU A 1 165 ? -4.349 9.660 -7.807 1.00 87.50 165 LEU A C 1
ATOM 1242 O O . LEU A 1 165 ? -3.909 9.700 -8.947 1.00 87.50 165 LEU A O 1
ATOM 1246 N N . LYS A 1 166 ? -5.658 9.712 -7.566 1.00 79.19 166 LYS A N 1
ATOM 1247 C CA . LYS A 1 166 ? -6.700 9.751 -8.610 1.00 79.19 166 LYS A CA 1
ATOM 1248 C C . LYS A 1 166 ? -7.357 11.124 -8.773 1.00 79.19 166 LYS A C 1
ATOM 1250 O O . LYS A 1 166 ? -8.218 11.292 -9.632 1.00 79.19 166 LYS A O 1
ATOM 1255 N N . SER A 1 167 ? -6.989 12.079 -7.936 1.00 71.25 167 SER A N 1
ATOM 1256 C CA . SER A 1 167 ? -7.620 13.390 -7.764 1.00 71.25 167 SER A CA 1
ATOM 1257 C C . SER A 1 167 ? -6.556 14.488 -7.687 1.00 71.25 167 SER A C 1
ATOM 1259 O O . SER A 1 167 ? -5.364 14.207 -7.569 1.00 71.25 167 SER A O 1
ATOM 1261 N N . GLU A 1 168 ? -6.984 15.753 -7.744 1.00 74.25 168 GLU A N 1
ATOM 1262 C CA . GLU A 1 168 ? -6.110 16.915 -7.538 1.00 74.25 168 GLU A CA 1
ATOM 1263 C C . GLU A 1 168 ? -5.659 16.994 -6.063 1.00 74.25 168 GLU A C 1
ATOM 1265 O O . GLU A 1 168 ? -6.214 17.743 -5.263 1.00 74.25 168 GLU A O 1
ATOM 1270 N N . SER A 1 169 ? -4.684 16.171 -5.678 1.00 74.75 169 SER A N 1
ATOM 1271 C CA . SER A 1 169 ? -4.170 16.054 -4.307 1.00 74.75 169 SER A CA 1
ATOM 1272 C C . SER A 1 169 ? -2.662 15.853 -4.292 1.00 74.75 169 SER A C 1
ATOM 1274 O O . SER A 1 169 ? -2.180 15.010 -5.039 1.00 74.75 169 SER A O 1
ATOM 1276 N N . SER A 1 170 ? -1.908 16.508 -3.416 1.00 76.69 170 SER A N 1
ATOM 1277 C CA . SER A 1 170 ? -0.456 16.283 -3.362 1.00 76.69 170 SER A CA 1
ATOM 1278 C C . SER A 1 170 ? -0.088 14.991 -2.619 1.00 76.69 170 SER A C 1
ATOM 1280 O O . SER A 1 170 ? -0.757 14.600 -1.659 1.00 76.69 170 SER A O 1
ATOM 1282 N N . LEU A 1 171 ? 1.017 14.359 -3.024 1.00 80.44 171 LEU A N 1
ATOM 1283 C CA . LEU A 1 171 ? 1.676 13.298 -2.258 1.00 80.44 171 LEU A CA 1
ATOM 1284 C C . LEU A 1 171 ? 2.919 13.873 -1.586 1.00 80.44 171 LEU A C 1
ATOM 1286 O O . LEU A 1 171 ? 3.900 14.191 -2.249 1.00 80.44 171 LEU A O 1
ATOM 1290 N N . ILE A 1 172 ? 2.899 13.980 -0.265 1.00 75.19 172 ILE A N 1
ATOM 1291 C CA . ILE A 1 172 ? 4.063 14.405 0.511 1.00 75.19 172 ILE A CA 1
ATOM 1292 C C . ILE A 1 172 ? 4.822 13.147 0.933 1.00 75.19 172 ILE A C 1
ATOM 1294 O O . ILE A 1 172 ? 4.246 12.249 1.547 1.00 75.19 172 ILE A O 1
ATOM 1298 N N . CYS A 1 173 ? 6.103 13.059 0.583 1.00 74.50 173 CYS A N 1
ATOM 1299 C CA . CYS A 1 173 ? 6.974 11.943 0.929 1.00 74.50 173 CYS A CA 1
ATOM 1300 C C . CYS A 1 173 ? 8.148 12.447 1.770 1.00 74.50 173 CYS A C 1
ATOM 1302 O O . CYS A 1 173 ? 9.176 12.878 1.247 1.00 74.50 173 CYS A O 1
ATOM 1304 N N . GLY A 1 174 ? 7.988 12.347 3.084 1.00 65.00 174 GLY A N 1
ATOM 1305 C CA . GLY A 1 174 ? 8.908 12.878 4.082 1.00 65.00 174 GLY A CA 1
ATOM 1306 C C . GLY A 1 174 ? 8.192 13.840 5.026 1.00 65.00 174 GLY A C 1
ATOM 1307 O O . GLY A 1 174 ? 7.174 14.434 4.675 1.00 65.00 174 GLY A O 1
ATOM 1308 N N . SER A 1 175 ? 8.693 13.978 6.251 1.00 61.56 175 SER A N 1
ATOM 1309 C CA . SER A 1 175 ? 8.171 14.932 7.233 1.00 61.56 175 SER A CA 1
ATOM 1310 C C . SER A 1 175 ? 9.297 15.449 8.122 1.00 61.56 175 SER A C 1
ATOM 1312 O O . SER A 1 175 ? 10.208 14.699 8.473 1.00 61.56 175 SER A O 1
ATOM 1314 N N . GLU A 1 176 ? 9.192 16.706 8.572 1.00 54.88 176 GLU A N 1
ATOM 1315 C CA . GLU A 1 176 ? 10.084 17.301 9.583 1.00 54.88 176 GLU A CA 1
ATOM 1316 C C . GLU A 1 176 ? 10.175 16.466 10.873 1.00 54.88 176 GLU A C 1
ATOM 1318 O O . GLU A 1 176 ? 11.150 16.572 11.616 1.00 54.88 176 GLU A O 1
ATOM 1323 N N . VAL A 1 177 ? 9.174 15.617 11.131 1.00 56.91 177 VAL A N 1
ATOM 1324 C CA . VAL A 1 177 ? 9.064 14.787 12.337 1.00 56.91 177 VAL A CA 1
ATOM 1325 C C . VAL A 1 177 ? 9.531 13.339 12.104 1.00 56.91 177 VAL A C 1
ATOM 1327 O O . VAL A 1 177 ? 9.563 12.552 13.051 1.00 56.91 177 VAL A O 1
ATOM 1330 N N . GLY A 1 178 ? 9.948 12.935 10.894 1.00 58.91 178 GLY A N 1
ATOM 1331 C CA . GLY A 1 178 ? 10.421 11.559 10.742 1.00 58.91 178 GLY A CA 1
ATOM 1332 C C . GLY A 1 178 ? 10.928 11.104 9.380 1.00 58.91 178 GLY A C 1
ATOM 1333 O O . GLY A 1 178 ? 10.185 11.108 8.412 1.00 58.91 178 GLY A O 1
ATOM 1334 N N . GLY A 1 179 ? 12.144 10.545 9.419 1.00 70.94 179 GLY A N 1
ATOM 1335 C CA . GLY A 1 179 ? 12.550 9.282 8.791 1.00 70.94 179 GLY A CA 1
ATOM 1336 C C . GLY A 1 179 ? 12.663 9.214 7.265 1.00 70.94 179 GLY A C 1
ATOM 1337 O O . GLY A 1 179 ? 12.130 10.014 6.514 1.00 70.94 179 GLY A O 1
ATOM 1338 N N . ASN A 1 180 ? 13.376 8.190 6.799 1.00 81.81 180 ASN A N 1
ATOM 1339 C CA . ASN A 1 180 ? 13.512 7.902 5.374 1.00 81.81 180 ASN A CA 1
ATOM 1340 C C . ASN A 1 180 ? 12.323 7.091 4.851 1.00 81.81 180 ASN A C 1
ATOM 1342 O O . ASN A 1 180 ? 11.713 6.304 5.587 1.00 81.81 180 ASN A O 1
ATOM 1346 N N . ILE A 1 181 ? 12.069 7.210 3.550 1.00 86.00 181 ILE A N 1
ATOM 1347 C CA . ILE A 1 181 ? 11.095 6.381 2.838 1.00 86.00 181 ILE A CA 1
ATOM 1348 C C . ILE A 1 181 ? 11.827 5.441 1.899 1.00 86.00 181 ILE A C 1
ATOM 1350 O O . ILE A 1 181 ? 12.715 5.843 1.151 1.00 86.00 181 ILE A O 1
ATOM 1354 N N . TYR A 1 182 ? 11.425 4.179 1.924 1.00 89.62 182 TYR A N 1
ATOM 1355 C CA . TYR A 1 182 ? 11.977 3.128 1.086 1.00 89.62 182 TYR A CA 1
ATOM 1356 C C . TYR A 1 182 ? 10.864 2.508 0.253 1.00 89.62 182 TYR A C 1
ATOM 1358 O O . TYR A 1 182 ? 9.962 1.880 0.803 1.00 89.62 182 TYR A O 1
ATOM 1366 N N . LEU A 1 183 ? 10.955 2.641 -1.063 1.00 93.25 183 LEU A N 1
ATOM 1367 C CA . LEU A 1 183 ? 10.085 1.983 -2.024 1.00 93.25 183 LEU A CA 1
ATOM 1368 C C . LEU A 1 183 ? 10.861 0.890 -2.745 1.00 93.25 183 LEU A C 1
ATOM 1370 O O . LEU A 1 183 ? 11.883 1.139 -3.383 1.00 93.25 183 LEU A O 1
ATOM 1374 N N . VAL A 1 184 ? 10.375 -0.337 -2.615 1.00 97.19 184 VAL A N 1
ATOM 1375 C CA . VAL A 1 184 ? 10.990 -1.536 -3.180 1.00 97.19 184 VAL A CA 1
ATOM 1376 C C . VAL A 1 184 ? 9.961 -2.209 -4.068 1.00 97.19 184 VAL A C 1
ATOM 1378 O O . VAL A 1 184 ? 8.878 -2.546 -3.589 1.00 97.19 184 VAL A O 1
ATOM 1381 N N . ASN A 1 185 ? 10.282 -2.391 -5.352 1.00 98.44 185 ASN A N 1
ATOM 1382 C CA . ASN A 1 185 ? 9.369 -2.995 -6.326 1.00 98.44 185 ASN A CA 1
ATOM 1383 C C . ASN A 1 185 ? 7.952 -2.414 -6.208 1.00 98.44 185 ASN A C 1
ATOM 1385 O O . ASN A 1 185 ? 6.974 -3.133 -6.051 1.00 98.44 185 ASN A O 1
ATOM 1389 N N . SER A 1 186 ? 7.850 -1.088 -6.170 1.00 97.88 186 SER A N 1
ATOM 1390 C CA . SER A 1 186 ? 6.588 -0.378 -5.963 1.00 97.88 186 SER A CA 1
ATOM 1391 C C . SER A 1 186 ? 6.313 0.561 -7.131 1.00 97.88 186 SER A C 1
ATOM 1393 O O . SER A 1 186 ? 7.230 0.971 -7.842 1.00 97.88 186 SER A O 1
ATOM 1395 N N . THR A 1 187 ? 5.045 0.887 -7.349 1.00 96.00 187 THR A N 1
ATOM 1396 C CA . THR A 1 187 ? 4.608 1.776 -8.429 1.00 96.00 187 THR A CA 1
ATOM 1397 C C . THR A 1 187 ? 3.921 2.990 -7.823 1.00 96.00 187 THR A C 1
ATOM 1399 O O . THR A 1 187 ? 2.937 2.828 -7.106 1.00 96.00 187 THR A O 1
ATOM 1402 N N . ILE A 1 188 ? 4.422 4.190 -8.117 1.00 90.62 188 ILE A N 1
ATOM 1403 C CA . ILE A 1 188 ? 3.766 5.458 -7.782 1.00 90.62 188 ILE A CA 1
ATOM 1404 C C . ILE A 1 188 ? 3.210 6.092 -9.049 1.00 90.62 188 ILE A C 1
ATOM 1406 O O . ILE A 1 188 ? 3.908 6.166 -10.062 1.00 90.62 188 ILE A O 1
ATOM 1410 N N . ILE A 1 189 ? 1.968 6.564 -8.971 1.00 88.50 189 ILE A N 1
ATOM 1411 C CA . ILE A 1 189 ? 1.262 7.222 -10.067 1.00 88.50 189 ILE A CA 1
ATOM 1412 C C . ILE A 1 189 ? 0.626 8.510 -9.560 1.00 88.50 189 ILE A C 1
ATOM 1414 O O . ILE A 1 189 ? -0.180 8.489 -8.627 1.00 88.50 189 ILE A O 1
ATOM 1418 N N . ILE A 1 190 ? 1.005 9.615 -10.200 1.00 81.62 190 ILE A N 1
ATOM 1419 C CA . ILE A 1 190 ? 0.529 10.966 -9.915 1.00 81.62 190 ILE A CA 1
ATOM 1420 C C . ILE A 1 190 ? 0.120 11.614 -11.246 1.00 81.62 190 ILE A C 1
ATOM 1422 O O . ILE A 1 190 ? 0.988 11.947 -12.062 1.00 81.62 190 ILE A O 1
ATOM 1426 N N . PRO A 1 191 ? -1.190 11.763 -11.499 1.00 73.69 191 PRO A N 1
ATOM 1427 C CA . PRO A 1 191 ? -1.714 12.255 -12.763 1.00 73.69 191 PRO A CA 1
ATOM 1428 C C . PRO A 1 191 ? -1.503 13.765 -12.928 1.00 73.69 191 PRO A C 1
ATOM 1430 O O . PRO A 1 191 ? -1.362 14.522 -11.959 1.00 73.69 191 PRO A O 1
ATOM 1433 N N . SER A 1 192 ? -1.534 14.219 -14.183 1.00 60.56 192 SER A N 1
ATOM 1434 C CA . SER A 1 192 ? -1.567 15.642 -14.528 1.00 60.56 192 SER A CA 1
ATOM 1435 C C . SER A 1 192 ? -2.827 16.311 -13.953 1.00 60.56 192 SER A C 1
ATOM 1437 O O . SER A 1 192 ? -3.918 15.760 -14.090 1.00 60.56 192 SER A O 1
ATOM 1439 N N . GLY A 1 193 ? -2.700 17.490 -13.336 1.00 55.56 193 GLY A N 1
ATOM 1440 C CA . GLY A 1 193 ? -3.815 18.212 -12.685 1.00 55.56 193 GLY A CA 1
ATOM 1441 C C . GLY A 1 193 ? -3.692 18.304 -11.164 1.00 55.56 193 GLY A C 1
ATOM 1442 O O . GLY A 1 193 ? -4.342 19.124 -10.526 1.00 55.56 193 GLY A O 1
ATOM 1443 N N . THR A 1 194 ? -2.781 17.530 -10.585 1.00 57.84 194 THR A N 1
ATOM 1444 C CA . THR A 1 194 ? -2.354 17.695 -9.197 1.00 57.84 194 THR A CA 1
ATOM 1445 C C . THR A 1 194 ? -1.724 19.081 -8.987 1.00 57.84 194 THR A C 1
ATOM 1447 O O . THR A 1 194 ? -0.928 19.520 -9.820 1.00 57.84 194 THR A O 1
ATOM 1450 N N . THR A 1 195 ? -2.087 19.798 -7.915 1.00 51.75 195 THR A N 1
ATOM 1451 C CA . THR A 1 195 ? -1.594 21.160 -7.632 1.00 51.75 195 THR A CA 1
ATOM 1452 C C . THR A 1 195 ? -0.062 21.247 -7.651 1.00 51.75 195 THR A C 1
ATOM 1454 O O . THR A 1 195 ? 0.608 20.366 -7.118 1.00 51.75 195 THR A O 1
ATOM 1457 N N . SER A 1 196 ? 0.472 22.325 -8.248 1.00 37.16 196 SER A N 1
ATOM 1458 C CA . SER A 1 196 ? 1.908 22.673 -8.287 1.00 37.16 196 SER A CA 1
ATOM 1459 C C . SER A 1 196 ? 2.545 22.542 -6.888 1.00 37.16 196 SER A C 1
ATOM 1461 O O . SER A 1 196 ? 1.950 22.980 -5.901 1.00 37.16 196 SER A O 1
ATOM 1463 N N . GLY A 1 197 ? 3.699 21.864 -6.802 1.00 43.25 197 GLY A N 1
ATOM 1464 C CA . GLY A 1 197 ? 4.235 21.279 -5.559 1.00 43.25 197 GLY A CA 1
ATOM 1465 C C . GLY A 1 197 ? 3.759 19.837 -5.311 1.00 43.25 197 GLY A C 1
ATOM 1466 O O . GLY A 1 197 ? 3.587 19.421 -4.164 1.00 43.25 197 GLY A O 1
ATOM 1467 N N . ALA A 1 198 ? 3.481 19.082 -6.384 1.00 47.72 198 ALA A N 1
ATOM 1468 C CA . ALA A 1 198 ? 2.730 17.820 -6.367 1.00 47.72 198 ALA A CA 1
ATOM 1469 C C . ALA A 1 198 ? 3.441 16.675 -5.634 1.00 47.72 198 ALA A C 1
ATOM 1471 O O . ALA A 1 198 ? 2.803 15.688 -5.258 1.00 47.72 198 ALA A O 1
ATOM 1472 N N . MET A 1 199 ? 4.739 16.839 -5.380 1.00 55.31 199 MET A N 1
ATOM 1473 C CA . MET A 1 199 ? 5.467 16.075 -4.386 1.00 55.31 199 MET A CA 1
ATOM 1474 C C . MET A 1 199 ? 6.506 16.948 -3.710 1.00 55.31 199 MET A C 1
ATOM 1476 O O . MET A 1 199 ? 7.280 17.597 -4.403 1.00 55.31 199 MET A O 1
ATOM 1480 N N . TYR A 1 200 ? 6.545 16.910 -2.379 1.00 56.97 200 TYR A N 1
ATOM 1481 C CA . TYR A 1 200 ? 7.761 17.203 -1.631 1.00 56.97 200 TYR A CA 1
ATOM 1482 C C . TYR A 1 200 ? 8.346 15.844 -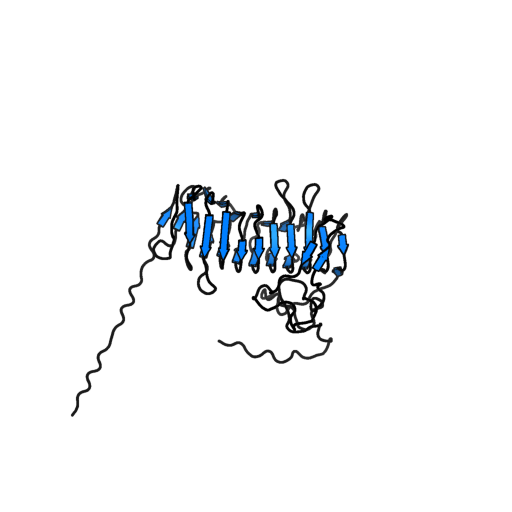1.276 1.00 56.97 200 TYR A C 1
ATOM 1484 O O . TYR A 1 200 ? 7.829 15.141 -0.403 1.00 56.97 200 TYR A O 1
ATOM 1492 N N . MET A 1 201 ? 9.311 15.404 -2.074 1.00 58.34 201 MET A N 1
ATOM 1493 C CA . MET A 1 201 ? 10.033 14.168 -1.827 1.00 58.34 201 MET A CA 1
ATOM 1494 C C . MET A 1 201 ? 11.389 14.522 -1.266 1.00 58.34 201 MET A C 1
ATOM 1496 O O . MET A 1 201 ? 12.185 15.066 -2.021 1.00 58.34 201 MET A O 1
ATOM 1500 N N . GLY A 1 202 ? 11.635 14.170 -0.006 1.00 53.41 202 GLY A N 1
ATOM 1501 C CA . GLY A 1 202 ? 12.901 14.458 0.665 1.00 53.41 202 GLY A CA 1
ATOM 1502 C C . GLY A 1 202 ? 13.083 15.933 1.062 1.00 53.41 202 GLY A C 1
ATOM 1503 O O . GLY A 1 202 ? 12.237 16.775 0.779 1.00 53.41 202 GLY A O 1
ATOM 1504 N N . GLY A 1 203 ? 14.144 16.219 1.815 1.00 56.09 203 GLY A N 1
ATOM 1505 C CA . GLY A 1 203 ? 14.487 17.530 2.382 1.00 56.09 203 GLY A CA 1
ATOM 1506 C C . GLY A 1 203 ? 15.661 17.381 3.360 1.00 56.09 203 GLY A C 1
ATOM 1507 O O . GLY A 1 203 ? 16.036 16.255 3.658 1.00 56.09 203 GLY A O 1
ATOM 1508 N N . PHE A 1 204 ? 16.217 18.468 3.919 1.00 53.38 204 PHE A N 1
ATOM 1509 C CA . PHE A 1 204 ? 17.445 18.455 4.762 1.00 53.38 204 PHE A CA 1
ATOM 1510 C C . PHE A 1 204 ? 17.514 17.388 5.890 1.00 53.38 204 PHE A C 1
ATOM 1512 O O . PHE A 1 204 ? 18.587 17.173 6.459 1.00 53.38 204 PHE A O 1
ATOM 1519 N N . PHE A 1 205 ? 16.391 16.762 6.264 1.00 58.25 205 PHE A N 1
ATOM 1520 C CA . PHE A 1 205 ? 16.279 15.770 7.337 1.00 58.25 205 PHE A CA 1
ATOM 1521 C C . PHE A 1 205 ? 15.739 14.391 6.896 1.00 58.25 205 PHE A C 1
ATOM 1523 O O . PHE A 1 205 ? 15.611 13.512 7.751 1.00 58.25 205 PHE A O 1
ATOM 1530 N N . TYR A 1 206 ? 15.403 14.176 5.618 1.00 72.12 206 TYR A N 1
ATOM 1531 C CA . TYR A 1 206 ? 14.742 12.950 5.145 1.00 72.12 206 TYR A CA 1
ATOM 1532 C C . TYR A 1 206 ? 15.039 12.654 3.668 1.00 72.12 206 TYR A C 1
ATOM 1534 O O . TYR A 1 206 ? 15.002 13.536 2.819 1.00 72.12 206 TYR A O 1
ATOM 1542 N N . THR A 1 207 ? 15.282 11.378 3.351 1.00 78.06 207 THR A N 1
ATOM 1543 C CA . THR A 1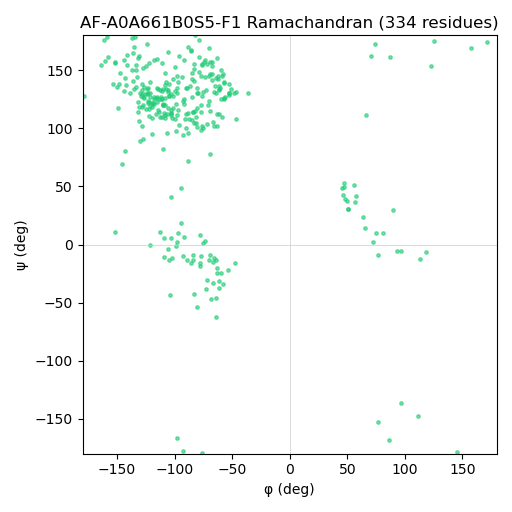 207 ? 15.627 10.902 2.001 1.00 78.06 207 THR A CA 1
ATOM 1544 C C . THR A 1 207 ? 14.621 9.856 1.517 1.00 78.06 207 THR A C 1
ATOM 1546 O O . THR A 1 207 ? 14.226 8.957 2.271 1.00 78.06 207 THR A O 1
ATOM 1549 N N . ALA A 1 208 ? 14.244 9.925 0.238 1.00 83.81 208 ALA A N 1
ATOM 1550 C CA . ALA A 1 208 ? 13.427 8.902 -0.413 1.00 83.81 208 ALA A CA 1
ATOM 1551 C C . ALA A 1 208 ? 14.277 8.001 -1.320 1.00 83.81 208 ALA A C 1
ATOM 1553 O O . ALA A 1 208 ? 15.027 8.475 -2.173 1.00 83.81 208 ALA A O 1
ATOM 1554 N N . TYR A 1 209 ? 14.133 6.687 -1.154 1.00 87.75 209 TYR A N 1
ATOM 1555 C CA . TYR A 1 209 ? 14.865 5.677 -1.913 1.00 87.75 209 TYR A CA 1
ATOM 1556 C C . TYR A 1 209 ? 13.906 4.817 -2.722 1.00 87.75 209 TYR A C 1
ATOM 1558 O O . TYR A 1 209 ? 13.015 4.178 -2.165 1.00 87.75 209 TYR A O 1
ATOM 1566 N N . TYR A 1 210 ? 14.153 4.739 -4.021 1.00 92.00 210 TYR A N 1
ATOM 1567 C CA . TYR A 1 210 ? 13.442 3.886 -4.958 1.00 92.00 210 TYR A CA 1
ATOM 1568 C C . TYR A 1 210 ? 14.376 2.794 -5.448 1.00 92.00 210 TYR A C 1
ATOM 1570 O O . TYR A 1 210 ? 15.451 3.074 -5.975 1.00 92.00 210 TYR A O 1
ATOM 1578 N N . PHE A 1 211 ? 13.952 1.548 -5.299 1.00 96.25 211 PHE A N 1
ATOM 1579 C CA . PHE A 1 211 ? 14.648 0.383 -5.817 1.00 96.25 211 PHE A CA 1
ATOM 1580 C C . PHE A 1 211 ? 13.677 -0.472 -6.628 1.00 96.25 211 PHE A C 1
ATOM 1582 O O . PHE A 1 211 ? 12.586 -0.782 -6.139 1.00 96.25 211 PHE A O 1
ATOM 1589 N N . ASN A 1 212 ? 14.049 -0.843 -7.859 1.00 98.31 212 ASN A N 1
ATOM 1590 C CA . ASN A 1 212 ? 13.189 -1.608 -8.773 1.00 98.31 212 ASN A CA 1
ATOM 1591 C C . ASN A 1 212 ? 11.784 -1.017 -8.940 1.00 98.31 212 ASN A C 1
ATOM 1593 O O . ASN A 1 212 ? 10.811 -1.749 -9.099 1.00 98.31 212 ASN A O 1
ATOM 1597 N N . SER A 1 213 ? 11.638 0.299 -8.820 1.00 97.25 213 SER A N 1
ATOM 1598 C CA . SER A 1 213 ? 10.327 0.930 -8.687 1.00 97.25 213 SER A CA 1
ATOM 1599 C C . SER A 1 213 ? 9.971 1.742 -9.926 1.00 97.25 213 SER A C 1
ATOM 1601 O O . SER A 1 213 ? 10.843 2.172 -10.680 1.00 97.25 213 SER A O 1
ATOM 1603 N N . ILE A 1 214 ? 8.673 1.932 -10.140 1.00 95.81 214 ILE A N 1
ATOM 1604 C CA . ILE A 1 214 ? 8.130 2.771 -11.206 1.00 95.81 214 ILE A CA 1
ATOM 1605 C C . ILE A 1 214 ? 7.607 4.058 -10.581 1.00 95.81 214 ILE A C 1
ATOM 1607 O O . ILE A 1 214 ? 6.834 4.023 -9.624 1.00 95.81 214 ILE A O 1
ATOM 1611 N N . PHE A 1 215 ? 7.994 5.183 -11.160 1.00 90.62 215 PHE A N 1
ATOM 1612 C CA . PHE A 1 215 ? 7.523 6.504 -10.801 1.00 90.62 215 PHE A CA 1
ATOM 1613 C C . PHE A 1 215 ? 6.907 7.183 -12.020 1.00 90.62 215 PHE A C 1
ATOM 1615 O O . PHE A 1 215 ? 7.569 7.353 -13.043 1.00 90.62 215 PHE A O 1
ATOM 1622 N N . ILE A 1 216 ? 5.649 7.589 -11.899 1.00 87.62 216 ILE A N 1
ATOM 1623 C CA . ILE A 1 216 ? 4.946 8.394 -12.894 1.00 87.62 216 ILE A CA 1
ATOM 1624 C C . ILE A 1 216 ? 4.476 9.669 -12.204 1.00 87.62 216 ILE A C 1
ATOM 1626 O O . ILE A 1 216 ? 3.585 9.614 -11.359 1.00 87.62 216 ILE A O 1
ATOM 1630 N N . GLY A 1 217 ? 5.079 10.799 -12.568 1.00 80.31 217 GLY A N 1
ATOM 1631 C CA . GLY A 1 217 ? 4.737 12.122 -12.054 1.00 80.31 217 GLY A CA 1
ATOM 1632 C C . GLY A 1 217 ? 4.536 13.109 -13.192 1.00 80.31 217 GLY A C 1
ATOM 1633 O O . GLY A 1 217 ? 5.479 13.761 -13.624 1.00 80.31 217 GLY A O 1
ATOM 1634 N N . GLU A 1 218 ? 3.309 13.212 -13.702 1.00 70.44 218 GLU A N 1
ATOM 1635 C CA . GLU A 1 218 ? 2.983 14.118 -14.817 1.00 70.44 218 GLU A CA 1
ATOM 1636 C C . GLU A 1 218 ? 2.701 15.563 -14.368 1.00 70.44 218 GLU A C 1
ATOM 1638 O O . GLU A 1 218 ? 2.573 16.462 -15.200 1.00 70.44 218 GLU A O 1
ATOM 1643 N N . ALA A 1 219 ? 2.603 15.793 -13.059 1.00 64.44 219 ALA A N 1
ATOM 1644 C CA . ALA A 1 219 ? 2.556 17.120 -12.451 1.00 64.44 219 ALA A CA 1
ATOM 1645 C C . ALA A 1 219 ? 3.976 17.674 -12.197 1.00 64.44 219 ALA A C 1
ATOM 1647 O O . ALA A 1 219 ? 4.956 16.936 -12.259 1.00 64.44 219 ALA A O 1
ATOM 1648 N N . GLU A 1 220 ? 4.104 18.969 -11.886 1.00 64.44 220 GLU A N 1
ATOM 1649 C CA . GLU A 1 220 ? 5.379 19.525 -11.404 1.00 64.44 220 GLU A CA 1
ATOM 1650 C C . GLU A 1 220 ? 5.753 18.882 -10.059 1.00 64.44 220 GLU A C 1
ATOM 1652 O O . GLU A 1 220 ? 5.070 19.088 -9.051 1.00 64.44 220 GLU A O 1
ATOM 1657 N N . THR A 1 221 ? 6.825 18.088 -10.054 1.00 64.25 221 THR A N 1
ATOM 1658 C CA . THR A 1 221 ? 7.334 17.389 -8.867 1.00 64.25 221 THR A CA 1
ATOM 1659 C C . THR A 1 221 ? 8.662 17.987 -8.420 1.00 64.25 221 THR A C 1
ATOM 1661 O O . THR A 1 221 ? 9.636 17.903 -9.173 1.00 64.25 221 THR A O 1
ATOM 1664 N N . ASP A 1 222 ? 8.719 18.500 -7.191 1.00 68.00 222 ASP A N 1
ATOM 1665 C CA . ASP A 1 222 ? 9.967 18.912 -6.553 1.00 68.00 222 ASP A CA 1
ATOM 1666 C C . ASP A 1 222 ? 10.612 17.685 -5.894 1.00 68.00 222 ASP A C 1
ATOM 1668 O O . ASP A 1 222 ? 10.141 17.148 -4.889 1.00 68.00 222 ASP A O 1
ATOM 1672 N N . LEU A 1 223 ? 11.690 17.192 -6.502 1.00 69.19 223 LEU A N 1
ATOM 1673 C CA . LEU A 1 223 ? 12.462 16.078 -5.951 1.00 69.19 223 LEU A CA 1
ATOM 1674 C C . LEU A 1 223 ? 13.727 16.630 -5.290 1.00 69.19 223 LEU A C 1
ATOM 1676 O O . LEU A 1 223 ? 14.652 17.048 -5.994 1.00 69.19 223 LEU A O 1
ATOM 1680 N N . GLU A 1 224 ? 13.791 16.605 -3.962 1.00 73.25 224 GLU A N 1
ATOM 1681 C CA . GLU A 1 224 ? 14.947 17.028 -3.167 1.00 73.25 224 GLU A CA 1
ATOM 1682 C C . GLU A 1 224 ? 15.509 15.816 -2.416 1.00 73.25 224 GLU A C 1
ATOM 1684 O O . GLU A 1 224 ? 14.801 15.174 -1.669 1.00 73.25 224 GLU A O 1
ATOM 1689 N N . GLU A 1 225 ? 16.779 15.445 -2.588 1.00 78.81 225 GLU A N 1
ATOM 1690 C CA . GLU A 1 225 ? 17.323 14.255 -1.895 1.00 78.81 225 GLU A CA 1
ATOM 1691 C C . GLU A 1 225 ? 16.521 12.960 -2.177 1.00 78.81 225 GLU A C 1
ATOM 1693 O O . GLU A 1 225 ? 16.153 12.194 -1.281 1.00 78.81 225 GLU A O 1
ATOM 1698 N N . VAL A 1 226 ? 16.296 12.670 -3.463 1.00 82.19 226 VAL A N 1
ATOM 1699 C CA . VAL A 1 226 ? 15.667 11.421 -3.927 1.00 82.19 226 VAL A CA 1
ATOM 1700 C C . VAL A 1 226 ? 16.666 10.562 -4.692 1.00 82.19 226 VAL A C 1
ATOM 1702 O O . VAL A 1 226 ? 17.361 11.053 -5.582 1.00 82.19 226 VAL A O 1
ATOM 1705 N N . GLY A 1 227 ? 16.717 9.268 -4.373 1.00 86.38 227 GLY A N 1
ATOM 1706 C CA . GLY A 1 227 ? 17.567 8.292 -5.049 1.00 86.38 227 GLY A CA 1
ATOM 1707 C C . GLY A 1 227 ? 16.760 7.246 -5.800 1.00 86.38 227 GLY A C 1
ATOM 1708 O O . GLY A 1 227 ? 16.077 6.434 -5.179 1.00 86.38 227 GLY A O 1
ATOM 1709 N N . PHE A 1 228 ? 16.893 7.216 -7.123 1.00 90.50 228 PHE A N 1
ATOM 1710 C CA . PHE A 1 228 ? 16.354 6.166 -7.982 1.00 90.50 228 PHE A CA 1
ATOM 1711 C C . PHE A 1 228 ? 17.449 5.161 -8.339 1.00 90.50 228 PHE A C 1
ATOM 1713 O O . PHE A 1 228 ? 18.462 5.516 -8.938 1.00 90.50 228 PHE A O 1
ATOM 1720 N N . TYR A 1 229 ? 17.238 3.898 -7.978 1.00 94.25 229 TYR A N 1
ATOM 1721 C CA . TYR A 1 229 ? 18.146 2.783 -8.232 1.00 94.25 229 TYR A CA 1
ATOM 1722 C C . TYR A 1 229 ? 17.406 1.708 -9.020 1.00 94.25 229 TYR A C 1
ATOM 1724 O O . TYR A 1 229 ? 16.367 1.229 -8.560 1.00 94.25 229 TYR A O 1
ATOM 1732 N N . TYR A 1 230 ? 17.922 1.326 -10.192 1.00 96.31 230 TYR A N 1
ATOM 1733 C CA . TYR A 1 230 ? 17.299 0.314 -11.058 1.00 96.31 230 TYR A CA 1
ATOM 1734 C C . TYR A 1 230 ? 15.804 0.570 -11.215 1.00 96.31 230 TYR A C 1
ATOM 1736 O O . TYR A 1 230 ? 14.996 -0.280 -10.890 1.00 96.31 230 TYR A O 1
ATOM 1744 N N . SER A 1 231 ? 15.416 1.798 -11.534 1.00 96.25 231 SER A N 1
ATOM 1745 C CA . SER A 1 231 ? 14.017 2.233 -11.491 1.00 96.25 231 SER A CA 1
ATOM 1746 C C . SER A 1 231 ? 13.591 2.786 -12.844 1.00 96.25 231 SER A C 1
ATOM 1748 O O . SER A 1 231 ? 14.411 2.948 -13.747 1.00 96.25 231 SER A O 1
ATOM 1750 N N . LEU A 1 232 ? 12.305 3.069 -13.001 1.00 95.19 232 LEU A N 1
ATOM 1751 C CA . LEU A 1 232 ? 11.760 3.703 -14.193 1.00 95.19 232 LEU A CA 1
ATOM 1752 C C . LEU A 1 232 ? 11.013 4.966 -13.784 1.00 95.19 232 LEU A C 1
ATOM 1754 O O . LEU A 1 232 ? 10.185 4.929 -12.878 1.00 95.19 232 LEU A O 1
ATOM 1758 N N . VAL A 1 233 ? 11.320 6.073 -14.452 1.00 90.81 233 VAL A N 1
ATOM 1759 C CA . VAL A 1 233 ? 10.760 7.396 -14.177 1.00 90.81 233 VAL A CA 1
ATOM 1760 C C . VAL A 1 233 ? 10.096 7.944 -15.441 1.00 90.81 233 VAL A C 1
ATOM 1762 O O . VAL A 1 233 ? 10.647 7.857 -16.541 1.00 90.81 233 VAL A O 1
ATOM 1765 N N . TYR A 1 234 ? 8.898 8.501 -15.286 1.00 87.44 234 TYR A N 1
ATOM 1766 C CA . TYR A 1 234 ? 8.169 9.215 -16.329 1.00 87.44 234 TYR A CA 1
ATOM 1767 C C . TYR A 1 234 ? 7.521 10.493 -15.791 1.00 87.44 234 TYR A C 1
ATOM 1769 O O . TYR A 1 234 ? 7.098 10.541 -14.637 1.00 87.44 234 TYR A O 1
ATOM 1777 N N . GLY A 1 235 ? 7.385 11.491 -16.668 1.00 77.94 235 GLY A N 1
ATOM 1778 C CA . GLY A 1 235 ? 6.938 12.839 -16.323 1.00 77.94 235 GLY A CA 1
ATOM 1779 C C . GLY A 1 235 ? 8.108 13.723 -15.887 1.00 77.94 235 GLY A C 1
ATOM 1780 O O . GLY A 1 235 ? 9.203 13.211 -15.672 1.00 77.94 235 GLY A O 1
ATOM 1781 N N . THR A 1 236 ? 7.941 15.049 -15.905 1.00 60.22 236 THR A N 1
ATOM 1782 C CA . THR A 1 236 ? 9.049 16.018 -15.803 1.00 60.22 236 THR A CA 1
ATOM 1783 C C . THR A 1 236 ? 9.571 16.133 -14.369 1.00 60.22 236 THR A C 1
ATOM 1785 O O . THR A 1 236 ? 8.973 16.868 -13.581 1.00 60.22 236 THR A O 1
ATOM 1788 N N . PRO A 1 237 ? 10.712 15.515 -14.009 1.00 57.72 237 PRO A N 1
ATOM 1789 C CA . PRO A 1 237 ? 11.315 15.747 -12.714 1.00 57.72 237 PRO A CA 1
ATOM 1790 C C . PRO A 1 237 ? 12.089 17.062 -12.835 1.00 57.72 237 PRO A C 1
ATOM 1792 O O . PRO A 1 237 ? 13.179 17.104 -13.410 1.00 57.72 237 PRO A O 1
ATOM 1795 N N . VAL A 1 238 ? 11.532 18.161 -12.334 1.00 51.19 238 VAL A N 1
ATOM 1796 C CA . VAL A 1 238 ? 12.355 19.328 -12.012 1.00 51.19 238 VAL A CA 1
ATOM 1797 C C . VAL A 1 238 ? 13.079 18.982 -10.717 1.00 51.19 238 VAL A C 1
ATOM 1799 O O . VAL A 1 238 ? 12.501 18.995 -9.641 1.00 51.19 238 VAL A O 1
ATOM 1802 N N . SER A 1 239 ? 14.343 18.572 -10.812 1.00 60.88 239 SER A N 1
ATOM 1803 C CA . SER A 1 239 ? 15.145 18.304 -9.619 1.00 60.88 239 SER A CA 1
ATOM 1804 C C . SER A 1 239 ? 16.469 19.042 -9.657 1.00 60.88 239 SER A C 1
ATOM 1806 O O . SER A 1 239 ? 17.198 19.007 -10.649 1.00 60.88 239 SER A O 1
ATOM 1808 N N . LEU A 1 240 ? 16.778 19.682 -8.530 1.00 57.78 240 LEU A N 1
ATOM 1809 C CA . LEU A 1 240 ? 18.058 20.315 -8.244 1.00 57.78 240 LEU A CA 1
ATOM 1810 C C . LEU A 1 240 ? 19.063 19.334 -7.587 1.00 57.78 240 LEU A C 1
ATOM 1812 O O . LEU A 1 240 ? 20.248 19.664 -7.550 1.00 57.78 240 LEU A O 1
ATOM 1816 N N . SER A 1 241 ? 18.640 18.149 -7.093 1.00 75.31 241 SER A N 1
ATOM 1817 C CA . SER A 1 241 ? 19.512 17.216 -6.332 1.00 75.31 241 SER A CA 1
ATOM 1818 C C . SER A 1 241 ? 19.191 15.700 -6.382 1.00 75.31 241 SER A C 1
ATOM 1820 O O . SER A 1 241 ? 19.796 14.937 -5.626 1.00 75.31 241 SER A O 1
ATOM 1822 N N . ALA A 1 242 ? 18.298 15.217 -7.254 1.00 79.88 242 ALA A N 1
ATOM 1823 C CA . ALA A 1 242 ? 18.007 13.782 -7.386 1.00 79.88 242 ALA A CA 1
ATOM 1824 C C . ALA A 1 242 ? 19.179 12.984 -7.989 1.00 79.88 242 ALA A C 1
ATOM 1826 O O . ALA A 1 242 ? 19.899 13.457 -8.873 1.00 79.88 242 ALA A O 1
ATOM 1827 N N . ILE A 1 243 ? 19.334 11.736 -7.544 1.00 85.12 243 ILE A N 1
ATOM 1828 C CA . ILE A 1 243 ? 20.336 10.787 -8.037 1.00 85.12 243 ILE A CA 1
ATOM 1829 C C . ILE A 1 243 ? 19.645 9.661 -8.800 1.00 85.12 243 ILE A C 1
ATOM 1831 O O . ILE A 1 243 ? 18.695 9.048 -8.319 1.00 85.12 243 ILE A O 1
ATOM 1835 N N . PHE A 1 244 ? 20.176 9.362 -9.983 1.00 88.56 244 PHE A N 1
ATOM 1836 C CA . PHE A 1 244 ? 19.696 8.304 -10.865 1.00 88.56 244 PHE A CA 1
ATOM 1837 C C . PHE A 1 244 ? 20.818 7.289 -11.095 1.00 88.56 244 PHE A C 1
ATOM 1839 O O . PHE A 1 244 ? 21.866 7.625 -11.647 1.00 88.56 244 PHE A O 1
ATOM 1846 N N . VAL A 1 245 ? 20.599 6.045 -10.679 1.00 91.81 245 VAL A N 1
ATOM 1847 C CA . VAL A 1 245 ?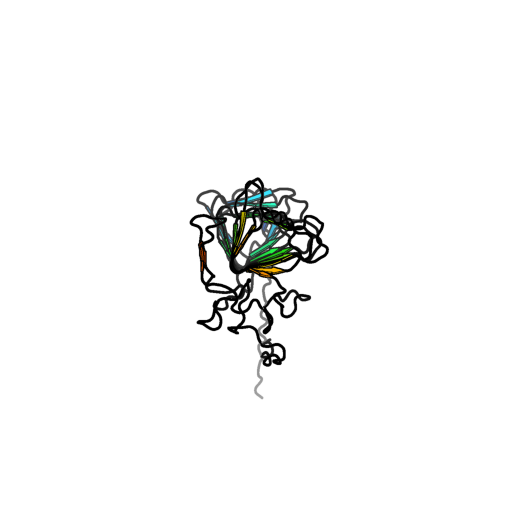 21.512 4.913 -10.870 1.00 91.81 245 VAL A CA 1
ATOM 1848 C C . VAL A 1 245 ? 20.764 3.839 -11.642 1.00 91.81 245 VAL A C 1
ATOM 1850 O O . VAL A 1 245 ? 19.725 3.367 -11.182 1.00 91.81 245 VAL A O 1
ATOM 1853 N N . ASP A 1 246 ? 21.259 3.489 -12.831 1.00 93.69 246 ASP A N 1
ATOM 1854 C CA . ASP A 1 246 ? 20.633 2.510 -13.734 1.00 93.69 246 ASP A CA 1
ATOM 1855 C C . ASP A 1 246 ? 19.115 2.737 -13.894 1.00 93.69 246 ASP A C 1
ATOM 1857 O O . ASP A 1 246 ? 18.308 1.815 -13.837 1.00 93.69 246 ASP A O 1
ATOM 1861 N N . THR A 1 247 ? 18.717 4.007 -14.033 1.00 93.12 247 THR A N 1
ATOM 1862 C CA . THR A 1 247 ? 17.310 4.418 -14.126 1.00 93.12 247 THR A CA 1
ATOM 1863 C C . THR A 1 247 ? 16.897 4.655 -15.573 1.00 93.12 247 THR A C 1
ATOM 1865 O O . THR A 1 247 ? 17.575 5.364 -16.319 1.00 93.12 247 THR A O 1
ATOM 1868 N N . ILE A 1 248 ? 15.756 4.090 -15.956 1.00 94.56 248 ILE A N 1
ATOM 1869 C CA . ILE A 1 248 ? 15.141 4.236 -17.273 1.00 94.56 248 ILE A CA 1
ATOM 1870 C C . ILE A 1 248 ? 14.214 5.454 -17.261 1.00 94.56 248 ILE A C 1
ATOM 1872 O O . ILE A 1 248 ? 13.424 5.630 -16.339 1.00 94.56 248 ILE A O 1
ATOM 1876 N N . GLN A 1 249 ? 14.287 6.281 -18.302 1.00 90.94 249 GLN A N 1
ATOM 1877 C CA . GLN A 1 249 ? 13.364 7.398 -18.516 1.00 90.94 249 GLN A CA 1
ATOM 1878 C C . GLN A 1 249 ? 12.392 7.032 -19.638 1.00 90.94 249 GLN A C 1
ATOM 1880 O O . GLN A 1 249 ? 12.817 6.799 -20.771 1.00 90.94 249 GLN A O 1
ATOM 1885 N N . GLY A 1 250 ? 11.097 6.966 -19.341 1.00 89.88 250 GLY A N 1
ATOM 1886 C CA . GLY A 1 250 ? 10.081 6.608 -20.331 1.00 89.88 250 GLY A CA 1
ATOM 1887 C C . GLY A 1 250 ? 8.806 6.059 -19.712 1.00 89.88 250 GLY A C 1
ATOM 1888 O O . GLY A 1 250 ? 8.761 5.761 -18.530 1.00 89.88 250 GLY A O 1
ATOM 1889 N N . LEU A 1 251 ? 7.756 5.916 -20.517 1.00 90.06 251 LEU A N 1
ATOM 1890 C CA . LEU A 1 251 ? 6.492 5.329 -20.071 1.00 90.06 251 LEU A CA 1
ATOM 1891 C C . LEU A 1 251 ? 6.631 3.813 -19.874 1.00 90.06 251 LEU A C 1
ATOM 1893 O O . LEU A 1 251 ? 7.079 3.145 -20.808 1.00 90.06 251 LEU A O 1
ATOM 1897 N N . PRO A 1 252 ? 6.162 3.234 -18.750 1.00 92.25 252 PRO A N 1
ATOM 1898 C CA . PRO A 1 252 ? 6.125 1.784 -18.590 1.00 92.25 252 PRO A CA 1
ATOM 1899 C C . PRO A 1 252 ? 5.234 1.096 -19.623 1.00 92.25 252 PRO A C 1
ATOM 1901 O O . PRO A 1 252 ? 5.606 0.039 -20.100 1.00 92.25 252 PRO A O 1
ATOM 1904 N N . SER A 1 253 ? 4.095 1.692 -19.996 1.00 93.31 253 SER A N 1
ATOM 1905 C CA . SER A 1 253 ? 2.952 1.026 -20.648 1.00 93.31 253 SER A CA 1
ATOM 1906 C C . SER A 1 253 ? 2.254 0.006 -19.733 1.00 93.31 253 SER A C 1
ATOM 1908 O O . SER A 1 253 ? 2.791 -1.051 -19.406 1.00 93.31 253 SER A O 1
ATOM 1910 N N . PHE A 1 254 ? 1.023 0.333 -19.340 1.00 94.25 254 PHE A N 1
ATOM 1911 C CA . PHE A 1 254 ? 0.131 -0.540 -18.574 1.00 94.25 254 PHE A CA 1
ATOM 1912 C C . PHE A 1 254 ? -0.988 -1.090 -19.459 1.00 94.25 254 PHE A C 1
ATOM 1914 O O . PHE A 1 254 ? -1.198 -0.583 -20.560 1.00 94.25 254 PHE A O 1
ATOM 1921 N N . LEU A 1 255 ? -1.698 -2.116 -18.982 1.00 91.69 255 LEU A N 1
ATOM 1922 C CA . LEU A 1 255 ? -2.824 -2.710 -19.704 1.00 91.69 255 LEU A CA 1
ATOM 1923 C C . LEU A 1 255 ? -3.981 -1.723 -19.890 1.00 91.69 255 LEU A C 1
ATOM 1925 O O . LEU A 1 255 ? -4.315 -1.410 -21.024 1.00 91.69 255 LEU A O 1
ATOM 1929 N N . GLU A 1 256 ? -4.585 -1.237 -18.803 1.00 88.50 256 GLU A N 1
ATOM 1930 C CA . GLU A 1 256 ? -5.786 -0.388 -18.868 1.00 88.50 256 GLU A CA 1
ATOM 1931 C C . GLU A 1 256 ? -5.768 0.663 -17.735 1.00 88.50 256 GLU A C 1
ATOM 1933 O O . GLU A 1 256 ? -6.564 0.580 -16.787 1.00 88.50 256 GLU A O 1
ATOM 1938 N N . PRO A 1 257 ? -4.855 1.656 -17.787 1.00 82.50 257 PRO A N 1
ATOM 1939 C CA . PRO A 1 257 ? -4.650 2.616 -16.697 1.00 82.50 257 PRO A CA 1
ATOM 1940 C C . PRO A 1 257 ? -5.891 3.471 -16.393 1.00 82.50 257 PRO A C 1
ATOM 1942 O O . PRO A 1 257 ? -6.142 3.768 -15.225 1.00 82.50 257 PRO A O 1
ATOM 1945 N N . ASP A 1 258 ? -6.722 3.773 -17.395 1.00 83.06 258 ASP A N 1
ATOM 1946 C CA . ASP A 1 258 ? -7.990 4.506 -17.226 1.00 83.06 258 ASP A CA 1
ATOM 1947 C C . ASP A 1 258 ? -8.998 3.741 -16.350 1.00 83.06 258 ASP A C 1
ATOM 1949 O O . ASP A 1 258 ? -9.859 4.331 -15.699 1.00 83.06 258 ASP A O 1
ATOM 1953 N N . SER A 1 259 ? -8.864 2.413 -16.287 1.00 82.75 259 SER A N 1
ATOM 1954 C CA . SER A 1 259 ? -9.650 1.533 -15.414 1.00 82.75 259 SER A CA 1
ATOM 1955 C C . SER A 1 259 ? -8.930 1.170 -14.107 1.00 82.75 259 SER A C 1
ATOM 1957 O O . SER A 1 259 ? -9.409 0.331 -13.347 1.00 82.75 259 SER A O 1
ATOM 1959 N N . SER A 1 260 ? -7.798 1.823 -13.813 1.00 84.56 260 SER A N 1
ATOM 1960 C CA . SER A 1 260 ? -6.897 1.514 -12.692 1.00 84.56 260 SER A CA 1
ATOM 1961 C C . SER A 1 260 ? -6.234 0.126 -12.749 1.00 84.56 260 SER A C 1
ATOM 1963 O O . SER A 1 260 ? -5.813 -0.392 -11.713 1.00 84.56 260 SER A O 1
ATOM 1965 N N . ASP A 1 261 ? -6.103 -0.474 -13.937 1.00 91.62 261 ASP A N 1
ATOM 1966 C CA . ASP A 1 261 ? -5.324 -1.700 -14.141 1.00 91.62 261 ASP A CA 1
ATOM 1967 C C . ASP A 1 261 ? -3.888 -1.357 -14.556 1.00 91.62 261 ASP A C 1
ATOM 1969 O O . ASP A 1 261 ? -3.576 -1.155 -15.733 1.00 91.62 261 ASP A O 1
ATOM 1973 N N . TYR A 1 262 ? -3.012 -1.296 -13.555 1.00 94.75 262 TYR A N 1
ATOM 1974 C CA . TYR A 1 262 ? -1.601 -0.933 -13.713 1.00 94.75 262 TYR A CA 1
ATOM 1975 C C . TYR A 1 262 ? -0.671 -2.135 -13.875 1.00 94.75 262 TYR A C 1
ATOM 1977 O O . TYR A 1 262 ? 0.540 -2.018 -13.678 1.00 94.75 262 TYR A O 1
ATOM 1985 N N . ARG A 1 263 ? -1.211 -3.303 -14.239 1.00 97.19 263 ARG A N 1
ATOM 1986 C CA . ARG A 1 263 ? -0.373 -4.416 -14.691 1.00 97.19 263 ARG A CA 1
ATOM 1987 C C . ARG A 1 263 ? 0.376 -4.014 -15.957 1.00 97.19 263 ARG A C 1
ATOM 1989 O O . ARG A 1 263 ? -0.154 -3.289 -16.802 1.00 97.19 263 ARG A O 1
ATOM 1996 N N . LEU A 1 264 ? 1.604 -4.506 -16.089 1.00 97.31 264 LEU A N 1
ATOM 1997 C CA . LEU A 1 264 ? 2.460 -4.227 -17.239 1.00 97.31 264 LEU A CA 1
ATOM 1998 C C . LEU A 1 264 ? 1.859 -4.836 -18.510 1.00 97.31 264 LEU A C 1
ATOM 2000 O O . LEU A 1 264 ? 1.490 -6.014 -18.523 1.00 97.31 264 LEU A O 1
ATOM 2004 N N . SER A 1 265 ? 1.779 -4.042 -19.579 1.00 96.25 265 SER A N 1
ATOM 2005 C CA . SER A 1 265 ? 1.464 -4.579 -20.904 1.00 96.25 265 SER A CA 1
ATOM 2006 C C . SER A 1 265 ? 2.614 -5.458 -21.403 1.00 96.25 265 SER A C 1
ATOM 2008 O O . SER A 1 265 ? 3.758 -5.272 -20.997 1.00 96.25 265 SER A O 1
ATOM 2010 N N . ASP A 1 266 ? 2.351 -6.389 -22.322 1.00 95.88 266 ASP A N 1
ATOM 2011 C CA . ASP A 1 266 ? 3.394 -7.291 -22.840 1.00 95.88 266 ASP A CA 1
ATOM 2012 C C . ASP A 1 266 ? 4.559 -6.554 -23.517 1.00 95.88 266 ASP A C 1
ATOM 2014 O O . ASP A 1 266 ? 5.660 -7.089 -23.585 1.00 95.88 266 ASP A O 1
ATOM 2018 N N . SER A 1 267 ? 4.339 -5.336 -24.015 1.00 95.00 267 SER A N 1
ATOM 2019 C CA . SER A 1 267 ? 5.363 -4.477 -24.624 1.00 95.00 267 SER A CA 1
ATOM 2020 C C . SER A 1 267 ? 6.038 -3.526 -23.630 1.00 95.00 267 SER A C 1
ATOM 2022 O O . SER A 1 267 ? 6.785 -2.641 -24.045 1.00 95.00 267 SER A O 1
ATOM 2024 N N . SER A 1 268 ? 5.740 -3.648 -22.337 1.00 97.12 268 SER A N 1
ATOM 2025 C CA . SER A 1 268 ? 6.229 -2.728 -21.320 1.00 97.12 268 SER A CA 1
ATOM 2026 C C . SER A 1 268 ? 7.744 -2.779 -21.183 1.00 97.12 268 SER A C 1
ATOM 2028 O O . SER A 1 268 ? 8.312 -3.847 -20.982 1.00 97.12 268 SER A O 1
ATOM 2030 N N . ILE A 1 269 ? 8.399 -1.615 -21.198 1.00 96.88 269 ILE A N 1
ATOM 2031 C CA . ILE A 1 269 ? 9.853 -1.501 -20.988 1.00 96.88 269 ILE A CA 1
ATOM 2032 C C . ILE A 1 269 ? 10.286 -1.830 -19.549 1.00 96.88 269 ILE A C 1
ATOM 2034 O O . ILE A 1 269 ? 11.480 -1.909 -19.279 1.00 96.88 269 ILE A O 1
ATOM 2038 N N . ALA A 1 270 ? 9.331 -1.991 -18.628 1.00 98.00 270 ALA A N 1
ATOM 2039 C CA . ALA A 1 270 ? 9.585 -2.385 -17.246 1.00 98.00 270 ALA A CA 1
ATOM 2040 C C . ALA A 1 270 ? 9.851 -3.893 -17.093 1.00 98.00 270 ALA A C 1
ATOM 2042 O O . ALA A 1 270 ? 10.382 -4.305 -16.060 1.00 98.00 270 ALA A O 1
ATOM 2043 N N . ILE A 1 271 ? 9.504 -4.698 -18.106 1.00 98.56 271 ILE A N 1
ATOM 2044 C CA . ILE A 1 271 ? 9.661 -6.154 -18.078 1.00 98.56 271 ILE A CA 1
ATOM 2045 C C . ILE A 1 271 ? 11.146 -6.529 -18.143 1.00 98.56 271 ILE A C 1
ATOM 2047 O O . ILE A 1 271 ? 11.851 -6.141 -19.077 1.00 98.56 271 ILE A O 1
ATOM 2051 N N . GLY A 1 272 ? 11.618 -7.295 -17.160 1.00 98.19 272 GLY A N 1
ATOM 2052 C CA . GLY A 1 272 ? 12.993 -7.773 -17.031 1.00 98.19 272 GLY A CA 1
ATOM 2053 C C . GLY A 1 272 ? 14.033 -6.671 -16.813 1.00 98.19 272 GLY A C 1
ATOM 2054 O O . GLY A 1 272 ? 15.226 -6.914 -16.999 1.00 98.19 272 GLY A O 1
ATOM 2055 N N . ALA A 1 273 ? 13.605 -5.454 -16.470 1.00 98.19 273 ALA A N 1
ATOM 2056 C CA . ALA A 1 273 ? 14.481 -4.287 -16.365 1.00 98.19 273 ALA A CA 1
ATOM 2057 C C . ALA A 1 273 ? 15.039 -4.045 -14.949 1.00 98.19 273 ALA A C 1
ATOM 2059 O O . ALA A 1 273 ? 15.916 -3.199 -14.772 1.00 98.19 273 ALA A O 1
ATOM 2060 N N . GLY A 1 274 ? 14.542 -4.763 -13.939 1.00 98.12 274 GLY A N 1
ATOM 2061 C CA . GLY A 1 274 ? 15.008 -4.668 -12.559 1.00 98.12 274 GLY A CA 1
ATOM 2062 C C . GLY A 1 274 ? 16.257 -5.498 -12.266 1.00 98.12 274 GLY A C 1
ATOM 2063 O O . GLY A 1 274 ? 16.802 -6.205 -13.113 1.00 98.12 274 GLY A O 1
ATOM 2064 N N . THR A 1 275 ? 16.711 -5.434 -11.014 1.00 98.25 275 THR A N 1
ATOM 2065 C CA . THR A 1 275 ? 17.830 -6.237 -10.497 1.00 98.25 275 THR A CA 1
ATOM 2066 C C . THR A 1 275 ? 17.446 -7.032 -9.252 1.00 98.25 275 THR A C 1
ATOM 2068 O O . THR A 1 275 ? 16.570 -6.640 -8.491 1.00 98.25 275 THR A O 1
ATOM 2071 N N . THR A 1 276 ? 18.110 -8.154 -8.974 1.00 97.75 276 THR A N 1
ATOM 2072 C CA . THR A 1 276 ? 17.841 -8.931 -7.750 1.00 97.75 276 THR A CA 1
ATOM 2073 C C . THR A 1 276 ? 18.243 -8.175 -6.481 1.00 97.75 276 THR A C 1
ATOM 2075 O O . THR A 1 276 ? 17.593 -8.317 -5.447 1.00 97.75 276 THR A O 1
ATOM 2078 N N . SER A 1 277 ? 19.301 -7.364 -6.540 1.00 96.19 277 SER A N 1
ATOM 2079 C CA . SER A 1 277 ? 19.781 -6.572 -5.403 1.00 96.19 277 SER A CA 1
ATOM 2080 C C . SER A 1 277 ? 20.732 -5.466 -5.843 1.00 96.19 277 SER A C 1
ATOM 2082 O O . SER A 1 277 ? 21.442 -5.635 -6.834 1.00 96.19 277 SER A O 1
ATOM 2084 N N . CYS A 1 278 ? 20.832 -4.392 -5.059 1.00 93.81 278 CYS A N 1
ATOM 2085 C CA . CYS A 1 278 ? 21.883 -3.390 -5.219 1.00 93.81 278 CYS A CA 1
ATOM 2086 C C . CYS A 1 278 ? 22.359 -2.824 -3.874 1.00 93.81 278 CYS A C 1
ATOM 2088 O O . CYS A 1 278 ? 21.647 -2.860 -2.865 1.00 93.81 278 CYS A O 1
ATOM 2090 N N . PHE A 1 279 ? 23.569 -2.263 -3.876 1.00 90.12 279 PHE A N 1
ATOM 2091 C CA . PHE A 1 279 ? 24.028 -1.358 -2.824 1.00 90.12 279 PHE A CA 1
ATOM 2092 C C . PHE A 1 279 ? 23.594 0.068 -3.173 1.00 90.12 279 PHE A C 1
ATOM 2094 O O . PHE A 1 279 ? 23.724 0.496 -4.317 1.00 90.12 279 PHE A O 1
ATOM 2101 N N . MET A 1 280 ? 23.086 0.807 -2.191 1.00 86.69 280 MET A N 1
ATOM 2102 C CA . MET A 1 280 ? 22.605 2.186 -2.338 1.00 86.69 280 MET A CA 1
ATOM 2103 C C . MET A 1 280 ? 23.622 3.184 -1.767 1.00 86.69 280 MET A C 1
ATOM 2105 O O . MET A 1 280 ? 23.255 4.151 -1.113 1.00 86.69 280 MET A O 1
ATOM 2109 N N . GLU A 1 281 ? 24.912 2.944 -2.007 1.00 79.25 281 GLU A N 1
ATOM 2110 C CA . GLU A 1 281 ? 26.025 3.603 -1.304 1.00 79.25 281 GLU A CA 1
ATOM 2111 C C . GLU A 1 281 ? 26.018 5.137 -1.415 1.00 79.25 281 GLU A C 1
ATOM 2113 O O . GLU A 1 281 ? 26.396 5.819 -0.469 1.00 79.25 281 GLU A O 1
ATOM 2118 N N . ILE A 1 282 ? 25.564 5.686 -2.550 1.00 74.12 282 ILE A N 1
ATOM 2119 C CA . ILE A 1 282 ? 25.639 7.131 -2.834 1.00 74.12 282 ILE A CA 1
ATOM 2120 C C . ILE A 1 282 ? 24.787 7.948 -1.853 1.00 74.12 282 ILE A C 1
ATOM 2122 O O . ILE A 1 282 ? 25.256 8.953 -1.329 1.00 74.12 282 ILE A O 1
ATOM 2126 N N . MET A 1 283 ? 23.548 7.521 -1.598 1.00 75.44 283 MET A N 1
ATOM 2127 C CA . MET A 1 283 ? 22.618 8.225 -0.703 1.00 75.44 283 MET A CA 1
ATOM 2128 C C . MET A 1 283 ? 22.378 7.479 0.610 1.00 75.44 283 MET A C 1
ATOM 2130 O O . MET A 1 283 ? 21.766 8.018 1.527 1.00 75.44 283 MET A O 1
ATOM 2134 N N . ARG A 1 284 ? 22.830 6.225 0.714 1.00 77.69 284 ARG A N 1
ATOM 2135 C CA . ARG A 1 284 ? 22.748 5.391 1.914 1.00 77.69 284 ARG A CA 1
ATOM 2136 C C . ARG A 1 284 ? 24.010 4.531 2.042 1.00 77.69 284 ARG A C 1
ATOM 2138 O O . ARG A 1 284 ? 23.968 3.343 1.708 1.00 77.69 284 ARG A O 1
ATOM 2145 N N . PRO A 1 285 ? 25.119 5.096 2.544 1.00 77.81 285 PRO A N 1
ATOM 2146 C CA . PRO A 1 285 ? 26.349 4.345 2.776 1.00 77.81 285 PRO A CA 1
ATOM 2147 C C . PRO A 1 285 ? 26.099 3.088 3.620 1.00 77.81 285 PRO A C 1
ATOM 2149 O O . PRO A 1 285 ? 25.441 3.148 4.661 1.00 77.81 285 PRO A O 1
ATOM 2152 N N . GLY A 1 286 ? 26.571 1.932 3.151 1.00 79.94 286 GLY A N 1
ATOM 2153 C CA . GLY A 1 286 ? 26.335 0.621 3.766 1.00 79.94 286 GLY A CA 1
ATOM 2154 C C . GLY A 1 286 ? 24.910 0.071 3.607 1.00 79.94 286 GLY A C 1
ATOM 2155 O O . GLY A 1 286 ? 24.596 -1.000 4.126 1.00 79.94 286 GLY A O 1
ATOM 2156 N N . GLY A 1 287 ? 24.031 0.781 2.902 1.00 86.06 287 GLY A N 1
ATOM 2157 C CA . GLY A 1 287 ? 22.670 0.354 2.630 1.00 86.06 287 GLY A CA 1
ATOM 2158 C C . GLY A 1 287 ? 22.562 -0.556 1.412 1.00 86.06 287 GLY A C 1
ATOM 2159 O O . GLY A 1 287 ? 23.191 -0.321 0.385 1.00 86.06 287 GLY A O 1
ATOM 2160 N N . SER A 1 288 ? 21.691 -1.558 1.486 1.00 91.69 288 SER A N 1
ATOM 2161 C CA . SER A 1 288 ? 21.302 -2.390 0.346 1.00 91.69 288 SER A CA 1
ATOM 2162 C C . SER A 1 288 ? 19.787 -2.546 0.243 1.00 91.69 288 SER A C 1
ATOM 2164 O O . SER A 1 288 ? 19.054 -2.301 1.211 1.00 91.69 288 SER A O 1
ATOM 2166 N N . ALA A 1 289 ? 19.342 -2.921 -0.953 1.00 93.75 289 ALA A N 1
ATOM 2167 C CA . ALA A 1 289 ? 17.981 -3.328 -1.269 1.00 93.75 289 ALA A CA 1
ATOM 2168 C C . ALA A 1 289 ? 18.006 -4.616 -2.106 1.00 93.75 289 ALA A C 1
ATOM 2170 O O . ALA A 1 289 ? 18.992 -4.915 -2.784 1.00 93.75 289 ALA A O 1
ATOM 2171 N N . SER A 1 290 ? 16.922 -5.383 -2.035 1.00 97.00 290 SER A N 1
ATOM 2172 C CA . SER A 1 290 ? 16.745 -6.662 -2.724 1.00 97.00 290 SER A CA 1
ATOM 2173 C C . SER A 1 290 ? 15.305 -6.814 -3.181 1.00 97.00 290 SER A C 1
ATOM 2175 O O . SER A 1 290 ? 14.392 -6.418 -2.453 1.00 97.00 290 SER A O 1
ATOM 2177 N N . ALA A 1 291 ? 15.112 -7.417 -4.349 1.00 97.94 291 ALA A N 1
ATOM 2178 C CA . ALA A 1 291 ? 13.789 -7.668 -4.891 1.00 97.94 291 ALA A CA 1
ATOM 2179 C C . ALA A 1 291 ? 13.030 -8.654 -3.982 1.00 97.94 291 ALA A C 1
ATOM 2181 O O . ALA A 1 291 ? 13.621 -9.644 -3.535 1.00 97.94 291 ALA A O 1
ATOM 2182 N N . PRO A 1 292 ? 11.745 -8.408 -3.681 1.00 98.06 292 PRO A N 1
ATOM 2183 C CA . PRO A 1 292 ? 10.923 -9.365 -2.957 1.00 98.06 292 PRO A CA 1
ATOM 2184 C C . PRO A 1 292 ? 10.649 -10.587 -3.844 1.00 98.06 292 PRO A C 1
ATOM 2186 O O . PRO A 1 292 ? 10.720 -10.515 -5.068 1.00 98.06 292 PRO A O 1
ATOM 2189 N N . SER A 1 293 ? 10.333 -11.726 -3.227 1.00 97.88 293 SER A N 1
ATOM 2190 C CA . SER A 1 293 ? 10.147 -13.004 -3.934 1.00 97.88 293 SER A CA 1
ATOM 2191 C C . SER A 1 293 ? 8.815 -13.132 -4.675 1.00 97.88 293 SER A C 1
ATOM 2193 O O . SER A 1 293 ? 8.615 -14.110 -5.394 1.00 97.88 293 SER A O 1
ATOM 2195 N N . ILE A 1 294 ? 7.894 -12.194 -4.453 1.00 98.19 294 ILE A N 1
ATOM 2196 C CA . ILE A 1 294 ? 6.570 -12.147 -5.074 1.00 98.19 294 ILE A CA 1
ATOM 2197 C C . ILE A 1 294 ? 6.235 -10.725 -5.526 1.00 98.19 294 ILE A C 1
ATOM 2199 O O . ILE A 1 294 ? 6.897 -9.776 -5.096 1.00 98.19 294 ILE A O 1
ATOM 2203 N N . ASP A 1 295 ? 5.220 -10.591 -6.374 1.00 98.44 295 ASP A N 1
ATOM 2204 C CA . ASP A 1 295 ? 4.575 -9.328 -6.743 1.00 98.44 295 ASP A CA 1
ATOM 2205 C C . ASP A 1 295 ? 3.356 -9.013 -5.846 1.00 98.44 295 ASP A C 1
ATOM 2207 O O . ASP A 1 295 ? 3.042 -9.758 -4.916 1.00 98.44 295 ASP A O 1
ATOM 2211 N N . ILE A 1 296 ? 2.658 -7.905 -6.119 1.00 98.25 296 ILE A N 1
ATOM 2212 C CA . ILE A 1 296 ? 1.469 -7.466 -5.363 1.00 98.25 296 ILE A CA 1
ATOM 2213 C C . ILE A 1 296 ? 0.281 -8.441 -5.439 1.00 98.25 296 ILE A C 1
ATOM 2215 O O . ILE A 1 296 ? -0.606 -8.395 -4.595 1.00 98.25 296 ILE A O 1
ATOM 2219 N N . LEU A 1 297 ? 0.242 -9.322 -6.442 1.00 96.56 297 LEU A N 1
ATOM 2220 C CA . LEU A 1 297 ? -0.799 -10.340 -6.608 1.00 96.56 297 LEU A CA 1
ATOM 2221 C C . LEU A 1 297 ? -0.363 -11.711 -6.065 1.00 96.56 297 LEU A C 1
ATOM 2223 O O . LEU A 1 297 ? -1.106 -12.684 -6.188 1.00 96.56 297 LEU A O 1
ATOM 2227 N N . GLY A 1 298 ? 0.837 -11.803 -5.485 1.00 96.69 298 GLY A N 1
ATOM 2228 C CA . GLY A 1 298 ? 1.412 -13.045 -4.980 1.00 96.69 298 GLY A CA 1
ATOM 2229 C C . GLY A 1 298 ? 2.057 -13.933 -6.049 1.00 96.69 298 GLY A C 1
ATOM 2230 O O . GLY A 1 298 ? 2.415 -15.073 -5.746 1.00 96.69 298 GLY A O 1
ATOM 2231 N N . ASN A 1 299 ? 2.233 -13.451 -7.285 1.00 97.25 299 ASN A N 1
ATOM 2232 C CA . ASN A 1 299 ? 2.959 -14.193 -8.316 1.00 97.25 299 ASN A CA 1
ATOM 2233 C C . ASN A 1 299 ? 4.458 -14.235 -7.983 1.00 97.25 299 ASN A C 1
ATOM 2235 O O . ASN A 1 299 ? 4.977 -13.246 -7.468 1.00 97.25 299 ASN A O 1
ATOM 2239 N N . PRO A 1 300 ? 5.185 -15.327 -8.295 1.00 97.75 300 PRO A N 1
ATOM 2240 C CA . PRO A 1 300 ? 6.632 -15.395 -8.091 1.00 97.75 300 PRO A CA 1
ATOM 2241 C C . PRO A 1 300 ? 7.386 -14.293 -8.838 1.00 97.75 300 PRO A C 1
ATOM 2243 O O . PRO A 1 300 ? 7.019 -13.948 -9.956 1.00 97.75 300 PRO A O 1
ATOM 2246 N N . ARG A 1 301 ? 8.487 -13.816 -8.253 1.00 98.06 301 ARG A N 1
ATOM 2247 C CA . ARG A 1 301 ? 9.441 -12.893 -8.876 1.00 98.06 301 ARG A CA 1
ATOM 2248 C C . ARG A 1 301 ? 10.865 -13.471 -8.802 1.00 98.06 301 ARG A C 1
ATOM 2250 O O . ARG A 1 301 ? 11.298 -13.848 -7.709 1.00 98.06 301 ARG A O 1
ATOM 2257 N N . PRO A 1 302 ? 11.623 -13.520 -9.912 1.00 98.00 302 PRO A N 1
ATOM 2258 C CA . PRO A 1 302 ? 11.225 -13.118 -11.260 1.00 98.00 302 PRO A CA 1
ATOM 2259 C C . PRO A 1 302 ? 10.270 -14.122 -11.931 1.00 98.00 302 PRO A C 1
ATOM 2261 O O . PRO A 1 302 ? 10.281 -15.309 -11.584 1.00 98.00 302 PRO A O 1
ATOM 2264 N N . ASN A 1 303 ? 9.486 -13.672 -12.913 1.00 95.56 303 ASN A N 1
ATOM 2265 C CA . ASN A 1 303 ? 8.651 -14.539 -13.754 1.00 95.56 303 ASN A CA 1
ATOM 2266 C C . ASN A 1 303 ? 8.935 -14.265 -15.245 1.00 95.56 303 ASN A C 1
ATOM 2268 O O . ASN A 1 303 ? 8.753 -13.145 -15.691 1.00 95.56 303 ASN A O 1
ATOM 2272 N N . PRO A 1 304 ? 9.384 -15.245 -16.051 1.00 97.38 304 PRO A N 1
ATOM 2273 C CA . PRO A 1 304 ? 9.633 -16.643 -15.719 1.00 97.38 304 PRO A CA 1
ATOM 2274 C C . PRO A 1 304 ? 10.873 -16.832 -14.824 1.00 97.38 304 PRO A C 1
ATOM 2276 O O . PRO A 1 304 ? 11.809 -16.035 -14.875 1.00 97.38 304 PRO A O 1
ATOM 2279 N N . PRO A 1 305 ? 10.954 -17.925 -14.043 1.00 96.19 305 PRO A N 1
ATOM 2280 C CA . PRO A 1 305 ? 12.122 -18.196 -13.210 1.00 96.19 305 PRO A CA 1
AT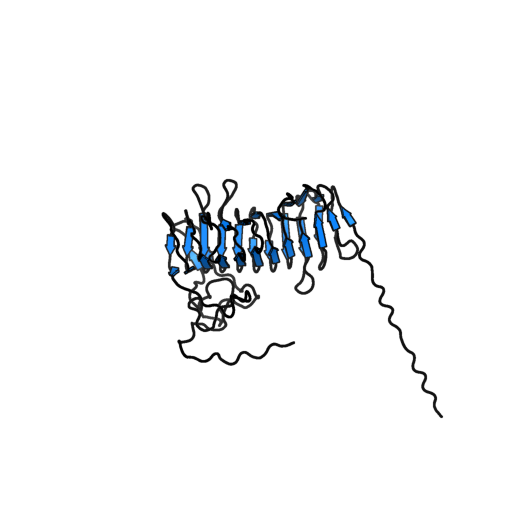OM 2281 C C . PRO A 1 305 ? 13.437 -18.164 -14.003 1.00 96.19 305 PRO A C 1
ATOM 2283 O O . PRO A 1 305 ? 13.573 -18.825 -15.033 1.00 96.19 305 PRO A O 1
ATOM 2286 N N . GLY A 1 306 ? 14.420 -17.420 -13.493 1.00 94.31 306 GLY A N 1
ATOM 2287 C CA . GLY A 1 306 ? 15.728 -17.237 -14.129 1.00 94.31 306 GLY A CA 1
ATOM 2288 C C . GLY A 1 306 ? 15.846 -16.003 -15.029 1.00 94.31 306 GLY A C 1
ATOM 2289 O O . GLY A 1 306 ? 16.953 -15.725 -15.489 1.00 94.31 306 GLY A O 1
ATOM 2290 N N . SER A 1 307 ? 14.762 -15.253 -15.264 1.00 97.50 307 SER A N 1
ATOM 2291 C CA . SER A 1 307 ? 14.849 -13.896 -15.819 1.00 97.50 307 SER A CA 1
ATOM 2292 C C . SER A 1 307 ? 15.292 -12.880 -14.758 1.00 97.50 307 SER A C 1
ATOM 2294 O O . SER A 1 307 ? 15.563 -13.225 -13.605 1.00 97.50 307 SER A O 1
ATOM 2296 N N . MET A 1 308 ? 15.390 -11.614 -15.162 1.00 98.06 308 MET A N 1
ATOM 2297 C CA . MET A 1 308 ? 15.510 -10.499 -14.226 1.00 98.06 308 MET A CA 1
ATOM 2298 C C . MET A 1 308 ? 14.118 -10.094 -13.715 1.00 98.06 308 MET A C 1
ATOM 2300 O O . MET A 1 308 ? 13.152 -10.291 -14.453 1.00 98.06 308 MET A O 1
ATOM 2304 N N . PRO A 1 309 ? 14.003 -9.552 -12.487 1.00 98.50 309 PRO A N 1
ATOM 2305 C CA . PRO A 1 309 ? 12.741 -9.021 -11.978 1.00 98.50 309 PRO A CA 1
ATOM 2306 C C . PRO A 1 309 ? 12.190 -7.883 -12.833 1.00 98.50 309 PRO A C 1
ATOM 2308 O O . PRO A 1 309 ? 12.962 -7.077 -13.362 1.00 98.50 309 PRO A O 1
ATOM 2311 N N . ASP A 1 310 ? 10.870 -7.750 -12.867 1.00 98.75 310 ASP A N 1
ATOM 2312 C CA . ASP A 1 310 ? 10.235 -6.569 -13.436 1.00 98.75 310 ASP A CA 1
ATOM 2313 C C . ASP A 1 310 ? 10.331 -5.368 -12.487 1.00 98.75 310 ASP A C 1
ATOM 2315 O O . ASP A 1 310 ? 10.441 -5.494 -11.259 1.00 98.75 310 ASP A O 1
ATOM 2319 N N . LEU A 1 311 ? 10.287 -4.172 -13.072 1.00 98.69 311 LEU A N 1
ATOM 2320 C CA . LEU A 1 311 ? 10.145 -2.933 -12.316 1.00 98.69 311 LEU A CA 1
ATOM 2321 C C . LEU A 1 311 ? 8.694 -2.740 -11.864 1.00 98.69 311 LEU A C 1
ATOM 2323 O O . LEU A 1 311 ? 7.748 -3.022 -12.596 1.00 98.69 311 LEU A O 1
ATOM 2327 N N . GLY A 1 312 ? 8.521 -2.165 -10.677 1.00 98.31 312 GLY A N 1
ATOM 2328 C CA . GLY A 1 312 ? 7.218 -1.866 -10.096 1.00 98.31 312 GLY A CA 1
ATOM 2329 C C . GLY A 1 312 ? 6.603 -3.030 -9.318 1.00 98.31 312 GLY A C 1
ATOM 2330 O O . GLY A 1 312 ? 7.268 -4.007 -8.967 1.00 98.31 312 GLY A O 1
ATOM 2331 N N . CYS A 1 313 ? 5.318 -2.878 -8.991 1.00 98.31 313 CYS A N 1
ATOM 2332 C CA . CYS A 1 313 ? 4.601 -3.785 -8.089 1.00 98.31 313 CYS A CA 1
ATOM 2333 C C . CYS A 1 313 ? 4.040 -5.053 -8.744 1.00 98.31 313 CYS A C 1
ATOM 2335 O O . CYS A 1 313 ? 3.710 -5.986 -8.018 1.00 98.31 313 CYS A O 1
ATOM 2337 N N . TYR A 1 314 ? 3.983 -5.127 -10.075 1.00 98.44 314 TYR A N 1
ATOM 2338 C CA . TYR A 1 314 ? 3.483 -6.286 -10.823 1.00 98.44 314 TYR A CA 1
ATOM 2339 C C . TYR A 1 314 ? 4.620 -7.027 -11.523 1.00 98.44 314 TYR A C 1
ATOM 2341 O O . TYR A 1 314 ? 5.572 -6.392 -11.966 1.00 98.44 314 TYR A O 1
ATOM 2349 N N . GLU A 1 315 ? 4.488 -8.347 -11.657 1.00 98.19 315 GLU A N 1
ATOM 2350 C CA . GLU A 1 315 ? 5.385 -9.176 -12.466 1.00 98.19 315 GLU A CA 1
ATOM 2351 C C . GLU A 1 315 ? 4.636 -9.720 -13.694 1.00 98.19 315 GLU A C 1
ATOM 2353 O O . GLU A 1 315 ? 3.561 -10.319 -13.589 1.00 98.19 315 GLU A O 1
ATOM 2358 N N . ASN A 1 316 ? 5.192 -9.511 -14.881 1.00 97.75 316 ASN A N 1
ATOM 2359 C CA . ASN A 1 316 ? 4.714 -10.070 -16.135 1.00 97.75 316 ASN A CA 1
ATOM 2360 C C . ASN A 1 316 ? 5.302 -11.484 -16.325 1.00 97.75 316 ASN A C 1
ATOM 2362 O O . ASN A 1 316 ? 6.416 -11.746 -15.906 1.00 97.75 316 ASN A O 1
ATOM 2366 N N . PRO A 1 317 ? 4.596 -12.434 -16.961 1.00 96.75 317 PRO A N 1
ATOM 2367 C CA . PRO A 1 317 ? 5.136 -13.769 -17.248 1.00 96.75 317 PRO A CA 1
ATOM 2368 C C . PRO A 1 317 ? 6.184 -13.824 -18.380 1.00 96.75 317 PRO A C 1
ATOM 2370 O O . PRO A 1 317 ? 6.610 -14.918 -18.763 1.00 96.75 317 PRO A O 1
ATOM 2373 N N . ARG A 1 318 ? 6.574 -12.689 -18.969 1.00 96.19 318 ARG A N 1
ATOM 2374 C CA . ARG A 1 318 ? 7.622 -12.594 -19.993 1.00 96.19 318 ARG A CA 1
ATOM 2375 C C . ARG A 1 318 ? 8.939 -12.166 -19.358 1.00 96.19 318 ARG A C 1
ATOM 2377 O O . ARG A 1 318 ? 8.973 -11.310 -18.497 1.00 96.19 318 ARG A O 1
ATOM 2384 N N . ALA A 1 319 ? 10.048 -12.686 -19.878 1.00 97.00 319 ALA A N 1
ATOM 2385 C CA . ALA A 1 319 ? 11.383 -12.263 -19.450 1.00 97.00 319 ALA A CA 1
ATOM 2386 C C . ALA A 1 319 ? 11.831 -10.921 -20.061 1.00 97.00 319 ALA A C 1
ATOM 2388 O O . ALA A 1 319 ? 12.803 -10.331 -19.597 1.00 97.00 319 ALA A O 1
ATOM 2389 N N . TYR A 1 320 ? 11.190 -10.496 -21.155 1.00 96.06 320 TYR A N 1
ATOM 2390 C CA . TYR A 1 320 ? 11.521 -9.280 -21.898 1.00 96.06 320 TYR A CA 1
ATOM 2391 C C . TYR A 1 320 ? 10.277 -8.719 -22.604 1.00 96.06 320 TYR A C 1
ATOM 2393 O O . TYR A 1 320 ? 9.361 -9.492 -22.933 1.00 96.06 320 TYR A O 1
ATOM 2401 N N . PRO A 1 321 ? 10.272 -7.407 -22.912 1.00 96.38 321 PRO A N 1
ATOM 2402 C CA . PRO A 1 321 ? 9.182 -6.772 -23.637 1.00 96.38 321 PRO A CA 1
ATOM 2403 C C . PRO A 1 321 ? 8.943 -7.448 -24.995 1.00 96.38 321 PRO A C 1
ATOM 2405 O O . PRO A 1 321 ? 9.881 -7.818 -25.707 1.00 96.38 321 PRO A O 1
ATOM 2408 N N . ALA A 1 322 ? 7.679 -7.607 -25.375 1.00 92.88 322 ALA A N 1
ATOM 2409 C CA . ALA A 1 322 ? 7.283 -8.027 -26.710 1.00 92.88 322 ALA A CA 1
ATOM 2410 C C . ALA A 1 322 ? 7.741 -7.002 -27.755 1.00 92.88 322 ALA A C 1
ATOM 2412 O O . ALA A 1 322 ? 7.687 -5.790 -27.532 1.00 92.88 322 ALA A O 1
ATOM 2413 N N . ALA A 1 323 ? 8.172 -7.488 -28.921 1.00 84.62 323 ALA A N 1
ATOM 2414 C CA . ALA A 1 323 ? 8.522 -6.611 -30.028 1.00 84.62 323 ALA A CA 1
ATOM 2415 C C . ALA A 1 323 ? 7.281 -5.843 -30.513 1.00 84.62 323 ALA A C 1
ATOM 2417 O O . ALA A 1 323 ? 6.179 -6.393 -30.576 1.00 84.62 323 ALA A O 1
ATOM 2418 N N . ILE A 1 324 ? 7.465 -4.578 -30.903 1.00 65.38 324 ILE A N 1
ATOM 2419 C CA . ILE A 1 324 ? 6.392 -3.764 -31.485 1.00 65.38 324 ILE A CA 1
ATOM 2420 C C . ILE A 1 324 ? 5.872 -4.474 -32.747 1.00 65.38 324 ILE A C 1
ATOM 2422 O O . ILE A 1 324 ? 6.576 -4.546 -33.753 1.00 65.38 324 ILE A O 1
ATOM 2426 N N . GLY A 1 325 ? 4.647 -5.006 -32.683 1.00 59.69 325 GLY A N 1
ATOM 2427 C CA . GLY A 1 325 ? 3.986 -5.716 -33.785 1.00 59.69 325 GLY A CA 1
ATOM 2428 C C . GLY A 1 325 ? 3.631 -7.183 -33.516 1.00 59.69 325 GLY A C 1
ATOM 2429 O O . GLY A 1 325 ? 2.932 -7.776 -34.337 1.00 59.69 325 GLY A O 1
ATOM 2430 N N . GLU A 1 326 ? 4.045 -7.772 -32.389 1.00 56.19 326 GLU A N 1
ATOM 2431 C CA . GLU A 1 326 ? 3.473 -9.051 -31.949 1.00 56.19 326 GLU A CA 1
ATOM 2432 C C . GLU A 1 326 ? 2.031 -8.823 -31.468 1.00 56.19 326 GLU A C 1
ATOM 2434 O O . GLU A 1 326 ? 1.778 -8.041 -30.554 1.00 56.19 326 GLU A O 1
ATOM 2439 N N . THR A 1 327 ? 1.055 -9.485 -32.096 1.00 50.41 327 THR A N 1
ATOM 2440 C CA . THR A 1 327 ? -0.317 -9.532 -31.571 1.00 50.41 327 THR A CA 1
ATOM 2441 C C . THR A 1 327 ? -0.309 -10.210 -30.198 1.00 50.41 327 THR A C 1
ATOM 2443 O O . THR A 1 327 ? 0.337 -11.257 -30.087 1.00 50.41 327 THR A O 1
ATOM 2446 N N . PRO A 1 328 ? -1.039 -9.697 -29.187 1.00 48.16 328 PRO A N 1
ATOM 2447 C CA . PRO A 1 328 ? -1.099 -10.325 -27.871 1.00 48.16 328 PRO A CA 1
ATOM 2448 C C . PRO A 1 328 ? -1.484 -11.797 -28.012 1.00 48.16 328 PRO A C 1
ATOM 2450 O O . PRO A 1 328 ? -2.458 -12.120 -28.702 1.00 48.16 328 PRO A O 1
ATOM 2453 N N . ALA A 1 329 ? -0.730 -12.695 -27.376 1.00 49.31 329 ALA A N 1
ATOM 2454 C CA . ALA A 1 329 ? -1.160 -14.080 -27.254 1.00 49.31 329 ALA A CA 1
ATOM 2455 C C . ALA A 1 329 ? -2.529 -14.062 -26.563 1.00 49.31 329 ALA A C 1
ATOM 2457 O O . ALA A 1 329 ? -2.686 -13.437 -25.517 1.00 49.31 329 ALA A O 1
ATOM 2458 N N . SER A 1 330 ? -3.538 -14.673 -27.187 1.00 43.59 330 SER A N 1
ATOM 2459 C CA . SER A 1 330 ? -4.920 -14.662 -26.709 1.00 43.59 330 SER A CA 1
ATOM 2460 C C . SER A 1 330 ? -4.978 -14.977 -25.213 1.00 43.59 330 SER A C 1
ATOM 2462 O O . SER A 1 330 ? -4.741 -16.119 -24.808 1.00 43.59 330 SER A O 1
ATOM 2464 N N . ARG A 1 331 ? -5.284 -13.961 -24.400 1.00 47.16 331 ARG A N 1
ATOM 2465 C CA . ARG A 1 331 ? -5.506 -14.105 -22.961 1.00 47.16 331 ARG A CA 1
ATOM 2466 C C . ARG A 1 331 ? -6.611 -15.150 -22.757 1.00 47.16 331 ARG A C 1
ATOM 2468 O O . ARG A 1 331 ? -7.674 -14.997 -23.367 1.00 47.16 331 ARG A O 1
ATOM 2475 N N . PRO A 1 332 ? -6.412 -16.203 -21.943 1.00 37.97 332 PRO A N 1
ATOM 2476 C CA . PRO A 1 332 ? -7.510 -17.085 -21.588 1.00 37.97 332 PRO A CA 1
ATOM 2477 C C . PRO A 1 332 ? -8.583 -16.245 -20.890 1.00 37.97 332 PRO A C 1
ATOM 2479 O O . PRO A 1 332 ? -8.304 -15.491 -19.955 1.00 37.97 332 PRO A O 1
ATOM 2482 N N . SER A 1 333 ? -9.798 -16.327 -21.424 1.00 41.25 333 SER A N 1
ATOM 2483 C CA . SER A 1 333 ? -10.990 -15.668 -20.905 1.00 41.25 333 SER A CA 1
ATOM 2484 C C . SER A 1 333 ? -11.151 -15.954 -19.413 1.00 41.25 333 SER A C 1
ATOM 2486 O O . SER A 1 333 ? -11.026 -17.101 -18.985 1.00 41.25 333 SER A O 1
ATOM 2488 N N . SER A 1 334 ? -11.436 -14.896 -18.657 1.00 42.22 334 SER A N 1
ATOM 2489 C CA . SER A 1 334 ? -11.806 -14.899 -17.242 1.00 42.22 334 SER A CA 1
ATOM 2490 C C . SER A 1 334 ? -12.669 -16.100 -16.847 1.00 42.22 334 SER A C 1
ATOM 2492 O O . SER A 1 334 ? -13.693 -16.365 -17.481 1.00 42.22 334 SER A O 1
ATOM 2494 N N . ILE A 1 335 ? -12.277 -16.774 -15.767 1.00 42.47 335 ILE A N 1
ATOM 2495 C CA . ILE A 1 335 ? -13.169 -17.654 -15.016 1.00 42.47 335 ILE A CA 1
ATOM 2496 C C . ILE A 1 335 ? -14.081 -16.749 -14.178 1.00 42.47 335 ILE A C 1
ATOM 2498 O O . ILE A 1 335 ? -13.602 -15.829 -13.515 1.00 42.47 335 ILE A O 1
ATOM 2502 N N . THR A 1 336 ? -15.382 -16.993 -14.325 1.00 42.66 336 THR A N 1
ATOM 2503 C CA . THR A 1 336 ? -16.502 -16.506 -13.505 1.00 42.66 336 THR A CA 1
ATOM 2504 C C . THR A 1 336 ? -16.339 -16.813 -12.030 1.00 42.66 336 THR A C 1
ATOM 2506 O O . THR A 1 336 ? -15.923 -17.962 -11.751 1.00 42.66 336 THR A O 1
#

Secondary structure (DSSP, 8-state):
-----------------PPPEEEEEE--EEE-TTS-SEEEEEEEEE-TT--EEE-TT-EEEE-SSEEEEEEEEEEEEE--SSS-EEEE-S-TTSEEEEEEEEEEESEEEES-EEEE-SEEES-EEES-SEEEEEEEEEES-EEEE-SSS-EEEEEEEEES-EEEE-SS--EEE-BTTB--EEEES-EEEE-TTSPSS-EEE-BTTB-EEEES-EEEE-S-EEESSEEEES-EEES-EE-SS-EEES-EES---EEEGGGTEEEEPTT-TTTT---SEEE-TTTSTT-EEE--SB-TTS-BSSSSTTSPPPSSS---S-SSPPPTTPPPP-PPP---

pLDDT: mean 85.16, std 16.88, range [37.16, 98.88]

Radius of gyration: 22.65 Å; Cα contacts (8 Å, |Δi|>4): 1018; chains: 1; bounding box: 78×68×62 Å

Nearest PDB structures (foldseek):
  1wxr-assembly1_A  TM=2.462E-01  e=2.628E-01  Escherichia coli
  5awf-assembly2_E  TM=1.942E-01  e=7.811E-01  Escherichia coli K-12
  6bea-assembly1_A  TM=2.552E-01  e=5.708E+00  Escherichia coli CFT073

Mean predicted aligned error: 8.65 Å

Foldseek 3Di:
DDDDDDDDDDPDPPPQPQDAAEDDEEDADEAESNHPPHEDAAEYEDDPPGEYEYEFQGEYEYPHQEYEYYCQDEYEYDYDPVGEYEYEYPAQNGAYEYEEAYEEERYEYYNYAYEYAEEYEPYEDEQYQEDEHPPYEYELYEYEYPDCEEHEDAEHEYALYEYEYNYQYAYEYHDPVDDEYHYAQAEYADDPNHDACNYPADDPVYAYEAALAEEEHQHAHEHDRYEYALAEYEHDDPYPHYHYHLYHYDDQDFDCVVVPRRAGDLQGQQALSHAQKDAPCPSDNVDMDGHDQAASVRHGPAAPPPAHGGRHRHHDNDSGHDDPPDDPDDDPDDDD